Protein AF-A0A1S3UI38-F1 (afdb_monomer_lite)

Organism: Vigna radiata var. radiata (NCBI:txid3916)

Secondary structure (DSSP, 8-state):
----------------------------------------------------------------------------------PPPP-HHHHHHHHHHHHHHHHHHHHT-GGGGGGHHHHHHHHHHHHHHHHHHT--STT---SHHHHHHHHHHHHTT-TTHHHHHHHHHHHHHHHHHHHHHHHHHHTT-

Sequence (189 aa):
MSSSASLLPFTVSSSSSSSSSSIASLLPSSTPLCFSQPRLISTSATFKQHRFSFPSVKGRRKFPTLPFSSTKRFLVRAAEYKFPDPIPEFADAETEKFKSHLLQKLTKKDIYGESVEEIVGICTEIFSTFLHSEYGGPGTLLVLPFVDMADTLNEQGFPGGPIAARAAITWAQNNVDKDWREWNKVDKK

Foldseek 3Di:
DDDDDDDDDDDDDDDDDDDDDDDDDDDDDDDDDDDDDPDDPPDPDPDPDPPPDDPPDPDPDDDPPDPPPPPPPPPPDDDPDDQPQQDLVLLVVVLVVLLVQLLVVVVVPCQQPPCSNVLSVLLSVLSSVCSRGFDRAAPRDDLVSLVVQLVVCVVVPTTPSNVSSVSSVVVCVVDVRVVRVVVVVVVVD

InterPro domains:
  IPR039349 Protein PLASTID REDOX INSENSITIVE 2 [PTHR35987] (26-187)

Radius of gyration: 36.06 Å; chains: 1; bounding box: 73×102×100 Å

Structure (mmCIF, N/CA/C/O backbone):
data_AF-A0A1S3UI38-F1
#
_entry.id   AF-A0A1S3UI38-F1
#
loop_
_atom_site.group_PDB
_atom_site.id
_atom_site.type_symbol
_atom_site.label_atom_id
_atom_site.label_alt_id
_atom_site.label_comp_id
_atom_site.label_asym_id
_atom_site.label_entity_id
_atom_site.label_seq_id
_atom_site.pdbx_PDB_ins_code
_atom_site.Cartn_x
_atom_site.Cartn_y
_atom_site.Cartn_z
_atom_site.occupancy
_atom_site.B_iso_or_equiv
_atom_site.auth_seq_id
_atom_site.auth_comp_id
_atom_site.auth_asym_id
_atom_site.auth_atom_id
_atom_site.pdbx_PDB_model_num
ATOM 1 N N . MET A 1 1 ? -34.036 -49.395 57.096 1.00 44.91 1 MET A N 1
ATOM 2 C CA . MET A 1 1 ? -33.123 -48.912 56.040 1.00 44.91 1 MET A CA 1
ATOM 3 C C . MET A 1 1 ? -33.971 -48.329 54.926 1.00 44.91 1 MET A C 1
ATOM 5 O O . MET A 1 1 ? -34.967 -48.941 54.573 1.00 44.91 1 MET A O 1
ATOM 9 N N . SER A 1 2 ? -33.547 -47.165 54.441 1.00 44.78 2 SER A N 1
ATOM 10 C CA . SER A 1 2 ? -34.070 -46.371 53.322 1.00 44.78 2 SER A CA 1
ATOM 11 C C . SER A 1 2 ? -35.373 -45.593 53.511 1.00 44.78 2 SER A C 1
ATOM 13 O O . SER A 1 2 ? -36.478 -46.121 53.591 1.00 44.78 2 SER A O 1
ATOM 15 N N . SER A 1 3 ? -35.122 -44.289 53.568 1.00 45.75 3 SER A N 1
ATOM 16 C CA . SER A 1 3 ? -35.979 -43.132 53.732 1.00 45.75 3 SER A CA 1
ATOM 17 C C . SER A 1 3 ? -36.895 -42.832 52.545 1.00 45.75 3 SER A C 1
ATOM 19 O O . SER A 1 3 ? -36.585 -43.109 51.388 1.00 45.75 3 SER A O 1
ATOM 21 N N . SER A 1 4 ? -37.991 -42.174 52.907 1.00 46.06 4 SER A N 1
ATOM 22 C CA . SER A 1 4 ? -38.954 -41.408 52.119 1.00 46.06 4 SER A CA 1
ATOM 23 C C . SER A 1 4 ? -38.337 -40.386 51.155 1.00 46.06 4 SER A C 1
ATOM 25 O O . SER A 1 4 ? -37.293 -39.817 51.460 1.00 46.06 4 SER A O 1
ATOM 27 N N . ALA A 1 5 ? -39.061 -40.027 50.089 1.00 46.00 5 ALA A N 1
ATOM 28 C CA . ALA A 1 5 ? -39.762 -38.735 49.979 1.00 46.00 5 ALA A CA 1
ATOM 29 C C . ALA A 1 5 ? -40.345 -38.517 48.569 1.00 46.00 5 ALA A C 1
ATOM 31 O O . ALA A 1 5 ? -39.929 -39.125 47.588 1.00 46.00 5 ALA A O 1
ATOM 32 N N . SER A 1 6 ? -41.366 -37.669 48.537 1.00 46.25 6 SER A N 1
ATOM 33 C CA . SER A 1 6 ? -42.448 -37.590 47.564 1.00 46.25 6 SER A CA 1
ATOM 34 C C . SER A 1 6 ? -42.199 -36.694 46.343 1.00 46.25 6 SER A C 1
ATOM 36 O O . SER A 1 6 ? -41.324 -35.835 46.329 1.00 46.25 6 SER A O 1
ATOM 38 N N . LEU A 1 7 ? -43.083 -36.896 45.360 1.00 44.25 7 LEU A N 1
ATOM 39 C CA . LEU A 1 7 ? -43.470 -36.037 44.230 1.00 44.25 7 LEU A CA 1
ATOM 40 C C . LEU A 1 7 ? -43.588 -34.544 44.584 1.00 44.25 7 LEU A C 1
ATOM 42 O O . LEU A 1 7 ? -44.089 -34.255 45.662 1.00 44.25 7 LEU A O 1
ATOM 46 N N . LEU A 1 8 ? -43.284 -33.646 43.632 1.00 51.38 8 LEU A N 1
ATOM 47 C CA . LEU A 1 8 ? -44.142 -32.530 43.171 1.00 51.38 8 LEU A CA 1
ATOM 48 C C . LEU A 1 8 ? -43.544 -31.854 41.902 1.00 51.38 8 LEU A C 1
ATOM 50 O O . LEU A 1 8 ? -42.321 -31.785 41.778 1.00 51.38 8 LEU A O 1
ATOM 54 N N . PRO A 1 9 ? -44.379 -31.339 40.971 1.00 48.50 9 PRO A N 1
ATOM 55 C CA . PRO A 1 9 ? -43.962 -30.565 39.800 1.00 48.50 9 PRO A CA 1
ATOM 56 C C . PRO A 1 9 ? -43.958 -29.053 40.089 1.00 48.50 9 PRO A C 1
ATOM 58 O O . PRO A 1 9 ? -44.792 -28.561 40.847 1.00 48.50 9 PRO A O 1
ATOM 61 N N . PHE A 1 10 ? -43.070 -28.300 39.434 1.00 41.28 10 PHE A N 1
ATOM 62 C CA . PHE A 1 10 ? -43.075 -26.834 39.468 1.00 41.28 10 PHE A CA 1
ATOM 63 C C . PHE A 1 10 ? -43.468 -26.246 38.109 1.00 41.28 10 PHE A C 1
ATOM 65 O O . PHE A 1 10 ? -42.783 -26.427 37.105 1.00 41.28 10 PHE A O 1
ATOM 72 N N . THR A 1 11 ? -44.577 -25.512 38.116 1.00 45.12 11 THR A N 1
ATOM 73 C CA . THR A 1 11 ? -44.987 -24.510 37.125 1.00 45.12 11 THR A CA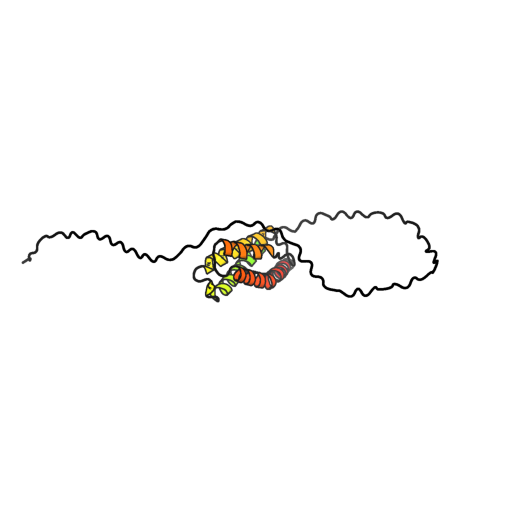 1
ATOM 74 C C . THR A 1 11 ? -44.553 -23.118 37.593 1.00 45.12 11 THR A C 1
ATOM 76 O O . THR A 1 11 ? -44.743 -22.806 38.766 1.00 45.12 11 THR A O 1
ATOM 79 N N . VAL A 1 12 ? -44.073 -22.258 36.690 1.00 44.38 12 VAL A N 1
ATOM 80 C CA . VAL A 1 12 ? -44.091 -20.779 36.803 1.00 44.38 12 VAL A CA 1
ATOM 81 C C . VAL A 1 12 ? -43.952 -20.245 35.368 1.00 44.38 12 VAL A C 1
ATOM 83 O O . VAL A 1 12 ? -43.044 -20.646 34.650 1.00 44.38 12 VAL A O 1
ATOM 86 N N . SER A 1 13 ? -45.010 -19.681 34.786 1.00 41.22 13 SER A N 1
ATOM 87 C CA . SER A 1 13 ? -45.503 -18.293 34.881 1.00 41.22 13 SER A CA 1
ATOM 88 C C . SER A 1 13 ? -44.779 -17.324 33.945 1.00 41.22 13 SER A C 1
ATOM 90 O O . SER A 1 13 ? -43.606 -17.007 34.108 1.00 41.22 13 SER A O 1
ATOM 92 N N . SER A 1 14 ? -45.555 -16.844 32.975 1.00 43.50 14 SER A N 1
ATOM 93 C CA . SER A 1 14 ? -45.316 -15.678 32.131 1.00 43.50 14 SER A CA 1
ATOM 94 C C . SER A 1 14 ? -45.303 -14.389 32.956 1.00 43.50 14 SER A C 1
ATOM 96 O O . SER A 1 14 ? -46.138 -14.237 33.845 1.00 43.50 14 SER A O 1
ATOM 98 N N . SER A 1 15 ? -44.458 -13.429 32.574 1.00 43.47 15 SER A N 1
ATOM 99 C CA . SER A 1 15 ? -44.595 -12.024 32.977 1.00 43.47 15 SER A CA 1
ATOM 100 C C . SER A 1 15 ? -44.215 -11.115 31.812 1.00 43.47 15 SER A C 1
ATOM 102 O O . SER A 1 15 ? -43.050 -11.007 31.436 1.00 43.47 15 SER A O 1
ATOM 104 N N . SER A 1 16 ? -45.227 -10.470 31.241 1.00 45.22 16 SER A N 1
ATOM 105 C CA . SER A 1 16 ? -45.100 -9.266 30.425 1.00 45.22 16 SER A CA 1
ATOM 106 C C . SER A 1 16 ? -44.897 -8.063 31.343 1.00 45.22 16 SER A C 1
ATOM 108 O O . SER A 1 16 ? -45.631 -7.936 32.318 1.00 45.22 16 SER A O 1
ATOM 110 N N . SER A 1 17 ? -43.996 -7.149 30.983 1.00 41.91 17 SER A N 1
ATOM 111 C CA . SER A 1 17 ? -44.009 -5.781 31.509 1.00 41.91 17 SER A CA 1
ATOM 112 C C . SER A 1 17 ? -43.611 -4.803 30.413 1.00 41.91 17 SER A C 1
ATOM 114 O O . SER A 1 17 ? -42.446 -4.676 30.045 1.00 41.91 17 SER A O 1
ATOM 116 N N . SER A 1 18 ? -44.627 -4.127 29.888 1.00 38.41 18 SER A N 1
ATOM 117 C CA . SER A 1 18 ? -44.525 -2.866 29.171 1.00 38.41 18 SER A CA 1
ATOM 118 C C . SER A 1 18 ? -44.160 -1.755 30.154 1.00 38.41 18 SER A C 1
ATOM 120 O O . SER A 1 18 ? -44.770 -1.673 31.216 1.00 38.41 18 SER A O 1
ATOM 122 N N . SER A 1 19 ? -43.257 -0.857 29.765 1.00 39.69 19 SER A N 1
ATOM 123 C CA . SER A 1 19 ? -43.163 0.472 30.371 1.00 39.69 19 SER A CA 1
ATOM 124 C C . SER A 1 19 ? -42.926 1.503 29.283 1.00 39.69 19 SER A C 1
ATOM 126 O O . SER A 1 19 ? -41.841 1.627 28.722 1.00 39.69 19 SER A O 1
ATOM 128 N N . SER A 1 20 ? -44.008 2.213 28.995 1.00 39.53 20 SER A N 1
ATOM 129 C CA . SER A 1 20 ? -44.073 3.439 28.221 1.00 39.53 20 SER A CA 1
ATOM 130 C C . SER A 1 20 ? -43.465 4.589 29.021 1.00 39.53 20 SER A C 1
ATOM 132 O O . SER A 1 20 ? -43.787 4.764 30.195 1.00 39.53 20 SER A O 1
ATOM 134 N N . SER A 1 21 ? -42.678 5.439 28.374 1.00 39.91 21 SER A N 1
ATOM 135 C CA . SER A 1 21 ? -42.384 6.784 28.865 1.00 39.91 21 SER A CA 1
ATOM 136 C C . SER A 1 21 ? -42.581 7.779 27.727 1.00 39.91 21 SER A C 1
ATOM 138 O O . SER A 1 21 ? -41.763 7.929 26.825 1.00 39.91 21 SER A O 1
ATOM 140 N N . SER A 1 22 ? -43.731 8.448 27.778 1.00 37.06 22 SER A N 1
ATOM 141 C CA . SER A 1 22 ? -44.036 9.629 26.983 1.00 37.06 22 SER A CA 1
ATOM 142 C C . SER A 1 22 ? -43.321 10.836 27.580 1.00 37.06 22 SER A C 1
ATOM 144 O O . SER A 1 22 ? -43.502 11.137 28.758 1.00 37.06 22 SER A O 1
ATOM 146 N N . ILE A 1 23 ? -42.606 11.589 26.752 1.00 50.66 23 ILE A N 1
ATOM 147 C CA . ILE A 1 23 ? -42.389 13.020 26.971 1.00 50.66 23 ILE A CA 1
ATOM 148 C C . ILE A 1 23 ? -42.651 13.735 25.653 1.00 50.66 23 ILE A C 1
ATOM 150 O O . ILE A 1 23 ? -41.953 13.558 24.659 1.00 50.66 23 ILE A O 1
ATOM 154 N N . ALA A 1 24 ? -43.737 14.498 25.660 1.00 38.62 24 ALA A N 1
ATOM 155 C CA . ALA A 1 24 ? -44.130 15.407 24.607 1.00 38.62 24 ALA A CA 1
ATOM 156 C C . ALA A 1 24 ? -43.220 16.636 24.620 1.00 38.62 24 ALA A C 1
ATOM 158 O O . ALA A 1 24 ? -43.049 17.236 25.680 1.00 38.62 24 ALA A O 1
ATOM 159 N N . SER A 1 25 ? -42.735 17.084 23.460 1.00 37.44 25 SER A N 1
ATOM 160 C CA . SER A 1 25 ? -42.612 18.522 23.189 1.00 37.44 25 SER A CA 1
ATOM 161 C C . SER A 1 25 ? -42.499 18.816 21.688 1.00 37.44 25 SER A C 1
ATOM 163 O O . SER A 1 25 ? -41.501 18.508 21.053 1.00 37.44 25 SER A O 1
ATOM 165 N N . LEU A 1 26 ? -43.534 19.497 21.190 1.00 38.94 26 LEU A N 1
ATOM 166 C CA . LEU A 1 26 ? -43.435 20.711 20.374 1.00 38.94 26 LEU A CA 1
ATOM 167 C C . LEU A 1 26 ? -42.860 20.581 18.949 1.00 38.94 26 LEU A C 1
ATOM 169 O O . LEU A 1 26 ? -41.665 20.726 18.707 1.00 38.94 26 LEU A O 1
ATOM 173 N N . LEU A 1 27 ? -43.780 20.472 17.980 1.00 46.84 27 LEU A N 1
ATOM 174 C CA . LEU A 1 27 ? -43.564 21.009 16.633 1.00 46.84 27 LEU A CA 1
ATOM 175 C C . LEU A 1 27 ? -43.263 22.514 16.700 1.00 46.84 27 LEU A C 1
ATOM 177 O O . LEU A 1 27 ? -43.877 23.235 17.494 1.00 46.84 27 LEU A O 1
ATOM 181 N N . PRO A 1 28 ? -42.468 23.010 15.742 1.00 41.41 28 PRO A N 1
ATOM 182 C CA . PRO A 1 28 ? -43.044 24.037 14.887 1.00 41.41 28 PRO A CA 1
ATOM 183 C C . PRO A 1 28 ? -42.765 23.839 13.388 1.00 41.41 28 PRO A C 1
ATOM 185 O O . PRO A 1 28 ? -41.654 23.561 12.957 1.00 41.41 28 PRO A O 1
ATOM 188 N N . SER A 1 29 ? -43.829 24.098 12.627 1.00 37.50 29 SER A N 1
ATOM 189 C CA . SER A 1 29 ? -43.877 24.878 11.385 1.00 37.50 29 SER A CA 1
ATOM 190 C C . SER A 1 29 ? -43.005 24.483 10.184 1.00 37.50 29 SER A C 1
ATOM 192 O O . SER A 1 29 ? -41.827 24.804 10.082 1.00 37.50 29 SER A O 1
ATOM 194 N N . SER A 1 30 ? -43.711 23.950 9.189 1.00 45.38 30 SER A N 1
ATOM 195 C CA . SER A 1 30 ? -43.595 24.164 7.741 1.00 45.38 30 SER A CA 1
ATOM 196 C C . SER A 1 30 ? -42.742 25.356 7.274 1.00 45.38 30 SER A C 1
ATOM 198 O O . SER A 1 30 ? -42.931 26.462 7.785 1.00 45.38 30 SER A O 1
ATOM 200 N N . THR A 1 31 ? -41.916 25.144 6.232 1.00 52.50 31 THR A N 1
ATOM 201 C CA . THR A 1 31 ? -41.635 25.996 5.030 1.00 52.50 31 THR A CA 1
ATOM 202 C C . THR A 1 31 ? -40.348 25.503 4.309 1.00 52.50 31 THR A C 1
ATOM 204 O O . THR A 1 31 ? -39.676 24.628 4.850 1.00 52.50 31 THR A O 1
ATOM 207 N N . PRO A 1 32 ? -40.076 25.844 3.027 1.00 46.59 32 PRO A N 1
ATOM 208 C CA . PRO A 1 32 ? -39.968 24.853 1.956 1.00 46.59 32 PRO A CA 1
ATOM 209 C C . PRO A 1 32 ? -38.528 24.626 1.463 1.00 46.59 32 PRO A C 1
ATOM 211 O O . PRO A 1 32 ? -37.594 25.356 1.788 1.00 46.59 32 PRO A O 1
ATOM 214 N N . LEU A 1 33 ? -38.383 23.632 0.585 1.00 44.38 33 LEU A N 1
ATOM 215 C CA . LEU A 1 33 ? -37.245 23.482 -0.321 1.00 44.38 33 LEU A CA 1
ATOM 216 C C . LEU A 1 33 ? -37.037 24.776 -1.128 1.00 44.38 33 LEU A C 1
ATOM 218 O O . LEU A 1 33 ? -37.779 25.057 -2.067 1.00 44.38 33 LEU A O 1
ATOM 222 N N . CYS A 1 34 ? -36.006 25.544 -0.783 1.00 33.41 34 CYS A N 1
ATOM 223 C CA . CYS A 1 34 ? -35.510 26.647 -1.598 1.00 33.41 34 CYS A CA 1
ATOM 224 C C . CYS A 1 34 ? -34.232 26.205 -2.313 1.00 33.41 34 CYS A C 1
ATOM 226 O O . CYS A 1 34 ? -33.137 26.237 -1.755 1.00 33.41 34 CYS A O 1
ATOM 228 N N . PHE A 1 35 ? -34.379 25.838 -3.584 1.00 46.25 35 PHE A N 1
ATOM 229 C CA . PHE A 1 35 ? -33.292 25.879 -4.557 1.00 46.25 35 PHE A CA 1
ATOM 230 C C . PHE A 1 35 ? -32.810 27.337 -4.644 1.00 46.25 35 PHE A C 1
ATOM 232 O O . PHE A 1 35 ? -33.556 28.210 -5.082 1.00 46.25 35 PHE A O 1
ATOM 239 N N . SER A 1 36 ? -31.589 27.628 -4.198 1.00 36.25 36 SER A N 1
ATOM 240 C CA . SER A 1 36 ? -30.955 28.932 -4.406 1.00 36.25 36 SER A CA 1
ATOM 241 C C . SER A 1 36 ? -29.654 28.739 -5.168 1.00 36.25 36 SER A C 1
ATOM 243 O O . SER A 1 36 ? -28.715 28.112 -4.688 1.00 36.25 36 SER A O 1
ATOM 245 N N . GLN A 1 37 ? -29.647 29.278 -6.387 1.00 53.00 37 GLN A N 1
ATOM 246 C CA . GLN A 1 37 ? -28.488 29.442 -7.259 1.00 53.00 37 GLN A CA 1
ATOM 247 C C . GLN A 1 37 ? -27.277 30.022 -6.506 1.00 53.00 37 GLN A C 1
ATOM 249 O O . GLN A 1 37 ? -27.459 30.876 -5.632 1.00 53.00 37 GLN A O 1
ATOM 254 N N . PRO A 1 38 ? -26.036 29.696 -6.912 1.00 43.25 38 PRO A N 1
ATOM 255 C CA . PRO A 1 38 ? -24.880 30.469 -6.491 1.00 43.25 38 PRO A CA 1
ATOM 256 C C . PRO A 1 38 ? -24.971 31.872 -7.104 1.00 43.25 38 PRO A C 1
ATOM 258 O O . PRO A 1 38 ? -24.755 32.082 -8.299 1.00 43.25 38 PRO A O 1
ATOM 261 N N . ARG A 1 39 ? -25.325 32.852 -6.270 1.00 40.81 39 ARG A N 1
ATOM 262 C CA . ARG A 1 39 ? -25.224 34.271 -6.600 1.00 40.81 39 ARG A CA 1
ATOM 263 C C . ARG A 1 39 ? -23.754 34.666 -6.455 1.00 40.81 39 ARG A C 1
ATOM 265 O O . ARG A 1 39 ? -23.185 34.571 -5.371 1.00 40.81 39 ARG A O 1
ATOM 272 N N . LEU A 1 40 ? -23.153 35.074 -7.569 1.00 45.22 40 LEU A N 1
ATOM 273 C CA . LEU A 1 40 ? -21.811 35.644 -7.654 1.00 45.22 40 LEU A CA 1
ATOM 274 C C . LEU A 1 40 ? -21.680 36.804 -6.658 1.00 45.22 40 LEU A C 1
ATOM 276 O O . LEU A 1 40 ? -22.297 37.856 -6.837 1.00 45.22 40 LEU A O 1
ATOM 280 N N . ILE A 1 41 ? -20.878 36.622 -5.609 1.00 41.56 41 ILE A N 1
ATOM 281 C CA . ILE A 1 41 ? -20.489 37.724 -4.733 1.00 41.56 41 ILE A CA 1
ATOM 282 C C . ILE A 1 41 ? -19.401 38.502 -5.468 1.00 41.56 41 ILE A C 1
ATOM 284 O O . ILE A 1 41 ? -18.232 38.128 -5.501 1.00 41.56 41 ILE A O 1
ATOM 288 N N . SER A 1 42 ? -19.836 39.596 -6.087 1.00 46.00 42 SER A N 1
ATOM 289 C CA . SER A 1 42 ? -18.996 40.698 -6.534 1.00 46.00 42 SER A CA 1
ATOM 290 C C . SER A 1 42 ? -18.365 41.367 -5.311 1.00 46.00 42 SER A C 1
ATOM 292 O O . SER A 1 42 ? -18.918 42.313 -4.754 1.00 46.00 42 SER A O 1
ATOM 294 N N . THR A 1 43 ? -17.198 40.891 -4.886 1.00 44.00 43 THR A N 1
ATOM 295 C CA . THR A 1 43 ? -16.319 41.666 -4.009 1.00 44.00 43 THR A CA 1
ATOM 296 C C . THR A 1 43 ? -15.585 42.698 -4.854 1.00 44.00 43 THR A C 1
ATOM 298 O O . THR A 1 43 ? -14.641 42.380 -5.579 1.00 44.00 43 THR A O 1
ATOM 301 N N . SER A 1 44 ? -16.013 43.953 -4.757 1.00 50.97 44 SER A N 1
ATOM 302 C CA . SER A 1 44 ? -15.255 45.112 -5.217 1.00 50.97 44 SER A CA 1
ATOM 303 C C . SER A 1 44 ? -14.020 45.296 -4.331 1.00 50.97 44 SER A C 1
ATOM 305 O O . SER A 1 44 ? -14.035 46.064 -3.372 1.00 50.97 44 SER A O 1
ATOM 307 N N . ALA A 1 45 ? -12.948 44.573 -4.647 1.00 42.47 45 ALA A N 1
ATOM 308 C CA . ALA A 1 45 ? -11.607 44.893 -4.184 1.00 42.47 45 ALA A CA 1
ATOM 309 C C . ALA A 1 45 ? -10.968 45.833 -5.213 1.00 42.47 45 ALA A C 1
ATOM 311 O O . ALA A 1 45 ? -10.692 45.447 -6.350 1.00 42.47 45 ALA A O 1
ATOM 312 N N . THR A 1 46 ? -10.753 47.087 -4.827 1.00 52.75 46 THR A N 1
ATOM 313 C CA . THR A 1 46 ? -9.996 48.078 -5.595 1.00 52.75 46 THR A CA 1
ATOM 314 C C . THR A 1 46 ? -8.514 47.703 -5.603 1.00 52.75 46 THR A C 1
ATOM 316 O O . THR A 1 46 ? -7.690 48.264 -4.886 1.00 52.75 46 THR A O 1
ATOM 319 N N . PHE A 1 47 ? -8.150 46.743 -6.451 1.00 43.09 47 PHE A N 1
ATOM 320 C CA . PHE A 1 47 ? -6.758 46.519 -6.815 1.00 43.09 47 PHE A CA 1
ATOM 321 C C . PHE A 1 47 ? -6.286 47.698 -7.666 1.00 43.09 47 PHE A C 1
ATOM 323 O O . PHE A 1 47 ? -6.704 47.875 -8.812 1.00 43.09 47 PHE A O 1
ATOM 330 N N . LYS A 1 48 ? -5.410 48.527 -7.091 1.00 46.69 48 LYS A N 1
ATOM 331 C CA . LYS A 1 48 ? -4.652 49.537 -7.830 1.00 46.69 48 LYS A CA 1
ATOM 332 C C . LYS A 1 48 ? -3.863 48.827 -8.927 1.00 46.69 48 LYS A C 1
ATOM 334 O O . LYS A 1 48 ? -2.845 48.192 -8.663 1.00 46.69 48 LYS A O 1
ATOM 339 N N . GLN A 1 49 ? -4.344 48.929 -10.160 1.00 48.16 49 GLN A N 1
ATOM 340 C CA . GLN A 1 49 ? -3.593 48.498 -11.325 1.00 48.16 49 GLN A CA 1
ATOM 341 C C . GLN A 1 49 ? -2.394 49.426 -11.495 1.00 48.16 49 GLN A C 1
ATOM 343 O O . GLN A 1 49 ? -2.513 50.534 -12.021 1.00 48.16 49 GLN A O 1
ATOM 348 N N . HIS A 1 50 ? -1.221 48.972 -11.064 1.00 44.38 50 HIS A N 1
ATOM 349 C CA . HIS A 1 50 ? 0.019 49.509 -11.594 1.00 44.38 50 HIS A CA 1
ATOM 350 C C . HIS A 1 50 ? 0.093 49.099 -13.064 1.00 44.38 50 HIS A C 1
ATOM 352 O O . HIS A 1 50 ? 0.460 47.977 -13.408 1.00 44.38 50 HIS A O 1
ATOM 358 N N . ARG A 1 51 ? -0.318 50.020 -13.942 1.00 47.44 51 ARG A N 1
ATOM 359 C CA . ARG A 1 51 ? -0.027 49.940 -15.369 1.00 47.44 51 ARG A CA 1
ATOM 360 C C . ARG A 1 51 ? 1.487 49.917 -15.527 1.00 47.44 51 ARG A C 1
ATOM 362 O O . ARG A 1 51 ? 2.146 50.939 -15.352 1.00 47.44 51 ARG A O 1
ATOM 369 N N . PHE A 1 52 ? 2.034 48.758 -15.866 1.00 51.25 52 PHE A N 1
ATOM 370 C CA . PHE A 1 52 ? 3.375 48.688 -16.420 1.00 51.25 52 PHE A CA 1
ATOM 371 C C . PHE A 1 52 ? 3.330 49.309 -17.818 1.00 51.25 52 PHE A C 1
ATOM 373 O O . PHE A 1 52 ? 2.915 48.685 -18.792 1.00 51.25 52 PHE A O 1
ATOM 380 N N . SER A 1 53 ? 3.706 50.583 -17.897 1.00 47.19 53 SER A N 1
ATOM 381 C CA . SER A 1 53 ? 3.976 51.257 -19.161 1.00 47.19 53 SER A CA 1
ATOM 382 C C . SER A 1 53 ? 5.294 50.720 -19.709 1.00 47.19 53 SER A C 1
ATOM 384 O O . SER A 1 53 ? 6.367 51.097 -19.241 1.00 47.19 53 SER A O 1
ATOM 386 N N . PHE A 1 54 ? 5.225 49.826 -20.694 1.00 56.84 54 PHE A N 1
ATOM 387 C CA . PHE A 1 54 ? 6.400 49.460 -21.477 1.00 56.84 54 PHE A CA 1
ATOM 388 C C . PHE A 1 54 ? 6.872 50.687 -22.275 1.00 56.84 54 PHE A C 1
ATOM 390 O O . PHE A 1 54 ? 6.050 51.331 -22.936 1.00 56.84 54 PHE A O 1
ATOM 397 N N . PRO A 1 55 ? 8.170 51.037 -22.253 1.00 48.25 55 PRO A N 1
ATOM 398 C CA . PRO A 1 55 ? 8.680 52.107 -23.093 1.00 48.25 55 PRO A CA 1
ATOM 399 C C . PRO A 1 55 ? 8.550 51.701 -24.565 1.00 48.25 55 PRO A C 1
ATOM 401 O O . PRO A 1 55 ? 9.133 50.718 -25.022 1.00 48.25 55 PRO A O 1
ATOM 404 N N . SER A 1 56 ? 7.760 52.475 -25.310 1.00 56.62 56 SER A N 1
ATOM 405 C CA . SER A 1 56 ? 7.622 52.355 -26.760 1.00 56.62 56 SER A CA 1
ATOM 406 C C . SER A 1 56 ? 8.928 52.790 -27.427 1.00 56.62 56 SER A C 1
ATOM 408 O O . SER A 1 56 ? 9.166 53.971 -27.681 1.00 56.62 56 SER A O 1
ATOM 410 N N . VAL A 1 57 ? 9.812 51.826 -27.682 1.00 54.25 57 VAL A N 1
ATOM 411 C CA . VAL A 1 57 ? 11.027 52.042 -28.469 1.00 54.25 57 VAL A CA 1
ATOM 412 C C . VAL A 1 57 ? 10.636 52.075 -29.945 1.00 54.25 57 VAL A C 1
ATOM 414 O O . VAL A 1 57 ? 10.459 51.044 -30.594 1.00 54.25 57 VAL A O 1
ATOM 417 N N . LYS A 1 58 ? 10.527 53.285 -30.504 1.00 56.47 58 LYS A N 1
ATOM 418 C CA . LYS A 1 58 ? 10.552 53.503 -31.956 1.00 56.47 58 LYS A CA 1
ATOM 419 C C . LYS A 1 58 ? 11.955 53.179 -32.472 1.00 56.47 58 LYS A C 1
ATOM 421 O O . LYS A 1 58 ? 12.819 54.044 -32.536 1.00 56.47 58 LYS A O 1
ATOM 426 N N . GLY A 1 59 ? 12.176 51.927 -32.852 1.00 51.41 59 GLY A N 1
ATOM 427 C CA . GLY A 1 59 ? 13.390 51.492 -33.533 1.00 51.41 59 GLY A CA 1
ATOM 428 C C . GLY A 1 59 ? 13.044 50.505 -34.634 1.00 51.41 59 GLY A C 1
ATOM 429 O O . GLY A 1 59 ? 12.786 49.338 -34.353 1.00 51.41 59 GLY A O 1
ATOM 430 N N . ARG A 1 60 ? 13.057 50.952 -35.899 1.00 56.66 60 ARG A N 1
ATOM 431 C CA . ARG A 1 60 ? 13.076 50.035 -37.048 1.00 56.66 60 ARG A CA 1
ATOM 432 C C . ARG A 1 60 ? 14.384 49.250 -36.998 1.00 56.66 60 ARG A C 1
ATOM 434 O O . ARG A 1 60 ? 15.401 49.717 -37.501 1.00 56.66 60 ARG A O 1
ATOM 441 N N . ARG A 1 61 ? 14.360 48.051 -36.428 1.00 59.22 61 ARG A N 1
ATOM 442 C CA . ARG A 1 61 ? 15.393 47.046 -36.673 1.00 59.22 61 ARG A CA 1
ATOM 443 C C . ARG A 1 61 ? 14.819 46.015 -37.632 1.00 59.22 61 ARG A C 1
ATOM 445 O O . ARG A 1 61 ? 13.856 45.327 -37.314 1.00 59.22 61 ARG A O 1
ATOM 452 N N . LYS A 1 62 ? 15.378 45.978 -38.845 1.00 56.44 62 LYS A N 1
ATOM 453 C CA . LYS A 1 62 ? 15.139 44.901 -39.807 1.00 56.44 62 LYS A CA 1
ATOM 454 C C . LYS A 1 62 ? 15.768 43.646 -39.205 1.00 56.44 62 LYS A C 1
ATOM 456 O O . LYS A 1 62 ? 16.990 43.550 -39.145 1.00 56.44 62 LYS A O 1
ATOM 461 N N . PHE A 1 63 ? 14.945 42.740 -38.692 1.00 56.00 63 PHE A N 1
ATOM 462 C CA . PHE A 1 63 ? 15.413 41.417 -38.299 1.00 56.00 63 PHE A CA 1
ATOM 463 C C . PHE A 1 63 ? 15.807 40.660 -39.575 1.00 56.00 63 PHE A C 1
ATOM 465 O O . PHE A 1 63 ? 15.011 40.650 -40.518 1.00 56.00 63 PHE A O 1
ATOM 472 N N . PRO A 1 64 ? 17.006 40.059 -39.660 1.00 53.62 64 PRO A N 1
ATOM 473 C CA . PRO A 1 64 ? 17.311 39.156 -40.756 1.00 53.62 64 PRO A CA 1
ATOM 474 C C . PRO A 1 64 ? 16.386 37.943 -40.628 1.00 53.62 64 PRO A C 1
ATOM 476 O O . PRO A 1 64 ? 16.443 37.203 -39.647 1.00 53.62 64 PRO A O 1
ATOM 479 N N . THR A 1 65 ? 15.493 37.768 -41.600 1.00 59.97 65 THR A N 1
ATOM 480 C CA . THR A 1 65 ? 14.723 36.537 -41.785 1.00 59.97 65 THR A CA 1
ATOM 481 C C . THR A 1 65 ? 15.709 35.396 -41.989 1.00 59.97 65 THR A C 1
ATOM 483 O O . THR A 1 65 ? 16.333 35.291 -43.044 1.00 59.97 65 THR A O 1
ATOM 486 N N . LEU A 1 66 ? 15.880 34.568 -40.959 1.00 62.25 66 LEU A N 1
ATOM 487 C CA . LEU A 1 66 ? 16.581 33.298 -41.086 1.00 62.25 66 LEU A CA 1
ATOM 488 C C . LEU A 1 66 ? 15.822 32.437 -42.106 1.00 62.25 66 LEU A C 1
ATOM 490 O O . LEU A 1 66 ? 14.585 32.430 -42.080 1.00 62.25 66 LEU A O 1
ATOM 494 N N . PRO A 1 67 ? 16.519 31.728 -43.010 1.00 50.84 67 PRO A N 1
ATOM 495 C CA . PRO A 1 67 ? 15.854 30.825 -43.931 1.00 50.84 67 PRO A CA 1
ATOM 496 C C . PRO A 1 67 ? 15.092 29.787 -43.110 1.00 50.84 67 PRO A C 1
ATOM 498 O O . PRO A 1 67 ? 15.633 29.209 -42.166 1.00 50.84 67 PRO A O 1
ATOM 501 N N . PHE A 1 68 ? 13.823 29.587 -43.463 1.00 56.47 68 PHE A N 1
ATOM 502 C CA . PHE A 1 68 ? 12.986 28.509 -42.956 1.00 56.47 68 PHE A CA 1
ATOM 503 C C . PHE A 1 68 ? 13.674 27.182 -43.296 1.00 56.47 68 PHE A C 1
ATOM 505 O O . PHE A 1 68 ? 13.506 26.621 -44.377 1.00 56.47 68 PHE A O 1
ATOM 512 N N . SER A 1 69 ? 14.536 26.727 -42.389 1.00 57.66 69 SER A N 1
ATOM 513 C CA . SER A 1 69 ? 15.113 25.396 -42.434 1.00 57.66 69 SER A CA 1
ATOM 514 C C . SER A 1 69 ? 13.956 24.440 -42.218 1.00 57.66 69 SER A C 1
ATOM 516 O O . SER A 1 69 ? 13.300 24.494 -41.180 1.00 57.66 69 SER A O 1
ATOM 518 N N . SER A 1 70 ? 13.667 23.642 -43.245 1.00 59.44 70 SER A N 1
ATOM 519 C CA . SER A 1 70 ? 12.628 22.619 -43.244 1.00 59.44 70 SER A CA 1
ATOM 520 C C . SER A 1 70 ? 12.684 21.836 -41.936 1.00 59.44 70 SER A C 1
ATOM 522 O O . SER A 1 70 ? 13.592 21.029 -41.714 1.00 59.44 70 SER A O 1
ATOM 524 N N . THR A 1 71 ? 11.732 22.114 -41.044 1.00 60.94 71 THR A N 1
ATOM 525 C CA . THR A 1 71 ? 11.589 21.423 -39.769 1.00 60.94 71 THR A CA 1
ATOM 526 C C . THR A 1 71 ? 11.191 19.989 -40.086 1.00 60.94 71 THR A C 1
ATOM 528 O O . THR A 1 71 ? 10.008 19.656 -40.175 1.00 60.94 71 THR A O 1
ATOM 531 N N . LYS A 1 72 ? 12.182 19.116 -40.298 1.00 63.69 72 LYS A N 1
ATOM 532 C CA . LYS A 1 72 ? 11.977 17.671 -40.254 1.00 63.69 72 LYS A CA 1
ATOM 533 C C . LYS A 1 72 ? 11.434 17.373 -38.863 1.00 63.69 72 LYS A C 1
ATOM 535 O O . LYS A 1 72 ? 12.178 17.354 -37.888 1.00 63.69 72 LYS A O 1
ATOM 540 N N . ARG A 1 73 ? 10.112 17.215 -38.773 1.00 62.97 73 ARG A N 1
ATOM 541 C CA . ARG A 1 73 ? 9.426 16.711 -37.586 1.00 62.97 73 ARG A CA 1
ATOM 542 C C . ARG A 1 73 ? 9.994 15.320 -37.324 1.00 62.97 73 ARG A C 1
ATOM 544 O O . ARG A 1 73 ? 9.576 14.361 -37.966 1.00 62.97 73 ARG A O 1
ATOM 551 N N . PHE A 1 74 ? 10.980 15.221 -36.436 1.00 61.72 74 PHE A N 1
ATOM 552 C CA . PHE A 1 74 ? 11.381 13.945 -35.864 1.00 61.72 74 PHE A CA 1
ATOM 553 C C . PHE A 1 74 ? 10.200 13.459 -35.026 1.00 61.72 74 PHE A C 1
ATOM 555 O O . PHE A 1 74 ? 10.048 13.815 -33.862 1.00 61.72 74 PHE A O 1
ATOM 562 N N . LEU A 1 75 ? 9.310 12.696 -35.659 1.00 60.09 75 LEU A N 1
ATOM 563 C CA . LEU A 1 75 ? 8.313 11.898 -34.966 1.00 60.09 75 LEU A CA 1
ATOM 564 C C . LEU A 1 75 ? 9.065 10.736 -34.318 1.00 60.09 75 LEU A C 1
ATOM 566 O O . LEU A 1 75 ? 9.166 9.652 -34.887 1.00 60.09 75 LEU A O 1
ATOM 570 N N . VAL A 1 76 ? 9.649 10.985 -33.147 1.00 63.41 76 VAL A N 1
ATOM 571 C CA . VAL A 1 76 ? 10.103 9.907 -32.274 1.00 63.41 76 VAL A CA 1
ATOM 572 C C . VAL A 1 76 ? 8.834 9.203 -31.811 1.00 63.41 76 VAL A C 1
ATOM 574 O O . VAL A 1 76 ? 8.109 9.717 -30.961 1.00 63.41 76 VAL A O 1
ATOM 577 N N . ARG A 1 77 ? 8.507 8.057 -32.418 1.00 62.44 77 ARG A N 1
ATOM 578 C CA . ARG A 1 77 ? 7.546 7.145 -31.800 1.00 62.44 77 ARG A CA 1
ATOM 579 C C . ARG A 1 77 ? 8.183 6.704 -30.492 1.00 62.44 77 ARG A C 1
ATOM 581 O O . ARG A 1 77 ? 9.238 6.075 -30.521 1.00 62.44 77 ARG A O 1
ATOM 588 N N . ALA A 1 78 ? 7.574 7.071 -29.368 1.00 60.66 78 ALA A N 1
ATOM 589 C CA . ALA A 1 78 ? 7.883 6.415 -28.112 1.00 60.66 78 ALA A CA 1
ATOM 590 C C . ALA A 1 78 ? 7.687 4.914 -28.352 1.00 60.66 78 ALA A C 1
ATOM 592 O O . ALA A 1 78 ? 6.611 4.495 -28.783 1.00 60.66 78 ALA A O 1
ATOM 593 N N . ALA A 1 79 ? 8.753 4.131 -28.186 1.00 60.78 79 ALA A N 1
ATOM 594 C CA . ALA A 1 79 ? 8.594 2.693 -28.093 1.00 60.78 79 ALA A CA 1
ATOM 595 C C . ALA A 1 79 ? 7.656 2.438 -26.911 1.00 60.78 79 ALA A C 1
ATOM 597 O O . ALA A 1 79 ? 7.813 3.061 -25.860 1.00 60.78 79 ALA A O 1
ATOM 598 N N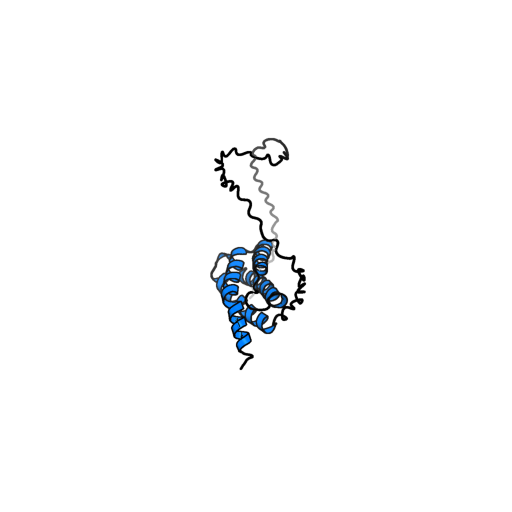 . GLU A 1 80 ? 6.658 1.585 -27.112 1.00 64.19 80 GLU A N 1
ATOM 599 C CA . GLU A 1 80 ? 5.782 1.140 -26.039 1.00 64.19 80 GLU A CA 1
ATOM 600 C C . GLU A 1 80 ? 6.659 0.473 -24.979 1.00 64.19 80 GLU A C 1
ATOM 602 O O . GLU A 1 80 ? 7.239 -0.593 -25.199 1.00 64.19 80 GLU A O 1
ATOM 607 N N . TYR A 1 81 ? 6.868 1.186 -23.875 1.00 53.59 81 TYR A N 1
ATOM 608 C CA . TYR A 1 81 ? 7.688 0.716 -22.778 1.00 53.59 81 TYR A CA 1
ATOM 609 C C . TYR A 1 81 ? 6.920 -0.403 -22.085 1.00 53.59 81 TYR A C 1
ATOM 611 O O . TYR A 1 81 ? 5.910 -0.156 -21.430 1.00 53.59 81 TYR A O 1
ATOM 619 N N . LYS A 1 82 ? 7.382 -1.640 -22.273 1.00 57.19 82 LYS A N 1
ATOM 620 C CA . LYS A 1 82 ? 6.890 -2.783 -21.514 1.00 57.19 82 LYS A CA 1
ATOM 621 C C . LYS A 1 82 ? 7.562 -2.746 -20.157 1.00 57.19 82 LYS A C 1
ATOM 623 O O . LYS A 1 82 ? 8.781 -2.896 -20.064 1.00 57.19 82 LYS A O 1
ATOM 628 N N . PHE A 1 83 ? 6.760 -2.481 -19.140 1.00 55.91 83 PHE A N 1
ATOM 629 C CA . PHE A 1 83 ? 7.189 -2.619 -17.764 1.00 55.91 83 PHE A CA 1
ATOM 630 C C . PHE A 1 83 ? 7.654 -4.066 -17.552 1.00 55.91 83 PHE A C 1
ATOM 632 O O . PHE A 1 83 ? 6.981 -4.971 -18.049 1.00 55.91 83 PHE A O 1
ATOM 639 N N . PRO A 1 84 ? 8.817 -4.300 -16.924 1.00 65.56 84 PRO A N 1
ATOM 640 C CA . PRO A 1 84 ? 9.210 -5.654 -16.563 1.00 65.56 84 PRO A CA 1
ATOM 641 C C . PRO A 1 84 ? 8.112 -6.271 -15.696 1.00 65.56 84 PRO A C 1
ATOM 643 O O . PRO A 1 84 ? 7.550 -5.579 -14.845 1.00 65.56 84 PRO A O 1
ATOM 646 N N . ASP A 1 85 ? 7.799 -7.543 -15.946 1.00 65.06 85 ASP A N 1
ATOM 647 C CA . ASP A 1 85 ? 6.778 -8.239 -15.173 1.00 65.06 85 ASP A CA 1
ATOM 648 C C . ASP A 1 85 ? 7.158 -8.192 -13.677 1.00 65.06 85 ASP A C 1
ATOM 650 O O . ASP A 1 85 ? 8.335 -8.385 -13.338 1.00 65.06 85 ASP A O 1
ATOM 654 N N . PRO A 1 86 ? 6.201 -7.887 -12.785 1.00 65.88 86 PRO A N 1
ATOM 655 C CA . PRO A 1 86 ? 6.436 -7.850 -11.345 1.00 65.88 86 PRO A CA 1
ATOM 656 C C . PRO A 1 86 ? 7.037 -9.178 -10.873 1.00 65.88 86 PRO A C 1
ATOM 658 O O . PRO A 1 86 ? 6.569 -10.248 -11.258 1.00 65.88 86 PRO A O 1
ATOM 661 N N . ILE A 1 87 ? 8.099 -9.109 -10.061 1.00 77.25 87 ILE A N 1
ATOM 662 C CA . ILE A 1 87 ? 8.820 -10.291 -9.565 1.00 77.25 87 ILE A CA 1
ATOM 663 C C . ILE A 1 87 ? 8.006 -10.891 -8.408 1.00 77.25 87 ILE A C 1
ATOM 665 O O . ILE A 1 87 ? 7.995 -10.289 -7.326 1.00 77.25 87 ILE A O 1
ATOM 669 N N . PRO A 1 88 ? 7.356 -12.059 -8.583 1.00 83.06 88 PRO A N 1
ATOM 670 C CA . PRO A 1 88 ? 6.437 -12.593 -7.577 1.00 83.06 88 PRO A CA 1
ATOM 671 C C . PRO A 1 88 ? 7.149 -12.919 -6.260 1.00 83.06 88 PRO A C 1
ATOM 673 O O . PRO A 1 88 ? 6.644 -12.601 -5.189 1.00 83.06 88 PRO A O 1
ATOM 676 N N . GLU A 1 89 ? 8.378 -13.449 -6.316 1.00 88.00 89 GLU A N 1
ATOM 677 C CA . GLU A 1 89 ? 9.108 -13.811 -5.092 1.00 88.00 89 GLU A CA 1
ATOM 678 C C . GLU A 1 89 ? 9.472 -12.589 -4.238 1.00 88.00 89 GLU A C 1
ATOM 680 O O . GLU A 1 89 ? 9.463 -12.660 -3.007 1.00 88.00 89 GLU A O 1
ATOM 685 N N . PHE A 1 90 ? 9.777 -11.455 -4.880 1.00 91.56 90 PHE A N 1
ATOM 686 C CA . PHE A 1 90 ? 10.007 -10.203 -4.165 1.00 91.56 90 PHE A CA 1
ATOM 687 C C . PHE A 1 90 ? 8.713 -9.716 -3.512 1.00 91.56 90 PHE A C 1
ATOM 689 O O . PHE A 1 90 ? 8.727 -9.316 -2.348 1.00 91.56 90 PHE A O 1
ATOM 696 N N . ALA A 1 91 ? 7.603 -9.759 -4.251 1.00 93.31 91 ALA A N 1
ATOM 697 C CA . ALA A 1 91 ? 6.313 -9.301 -3.763 1.00 93.31 91 ALA A CA 1
ATOM 698 C C . ALA A 1 91 ? 5.860 -10.098 -2.529 1.00 93.31 91 ALA A C 1
ATOM 700 O O . ALA A 1 91 ? 5.468 -9.487 -1.533 1.00 93.31 91 ALA A O 1
ATOM 701 N N . ASP A 1 92 ? 6.004 -11.424 -2.534 1.00 94.12 92 ASP A N 1
ATOM 702 C CA . ASP A 1 92 ? 5.704 -12.278 -1.378 1.00 94.12 92 ASP A CA 1
ATOM 703 C C . ASP A 1 92 ? 6.595 -11.951 -0.170 1.00 94.12 92 ASP A C 1
ATOM 705 O O . ASP A 1 92 ? 6.104 -11.723 0.942 1.00 94.12 92 ASP A O 1
ATOM 709 N N . ALA A 1 93 ? 7.913 -11.866 -0.383 1.00 94.38 93 ALA A N 1
ATOM 710 C CA . ALA A 1 93 ? 8.870 -11.578 0.682 1.00 94.38 93 ALA A CA 1
ATOM 711 C C . ALA A 1 93 ? 8.634 -10.199 1.320 1.00 94.38 93 ALA A C 1
ATOM 713 O O . ALA A 1 93 ? 8.744 -10.042 2.539 1.00 94.38 93 ALA A O 1
ATOM 714 N N . GLU A 1 94 ? 8.306 -9.195 0.510 1.00 95.94 94 GLU A N 1
ATOM 715 C CA . GLU A 1 94 ? 8.077 -7.829 0.972 1.00 95.94 94 GLU A CA 1
ATOM 716 C C . GLU A 1 94 ? 6.704 -7.677 1.642 1.00 95.94 94 GLU A C 1
ATOM 718 O O . GLU A 1 94 ? 6.578 -6.972 2.647 1.00 95.94 94 GLU A O 1
ATOM 723 N N . THR A 1 95 ? 5.694 -8.409 1.165 1.00 96.81 95 THR A N 1
ATOM 724 C CA . THR A 1 95 ? 4.357 -8.466 1.775 1.00 96.81 95 THR A CA 1
ATOM 725 C C . THR A 1 95 ? 4.409 -9.032 3.198 1.00 96.81 95 THR A C 1
ATOM 727 O O . THR A 1 95 ? 3.790 -8.475 4.107 1.00 96.81 95 THR A O 1
ATOM 730 N N . GLU A 1 96 ? 5.191 -10.082 3.452 1.00 97.38 96 GLU A N 1
ATOM 731 C CA . GLU A 1 96 ? 5.327 -10.656 4.801 1.00 97.38 96 GLU A CA 1
ATOM 732 C C . GLU A 1 96 ? 6.035 -9.701 5.784 1.00 97.38 96 GLU A C 1
ATOM 734 O O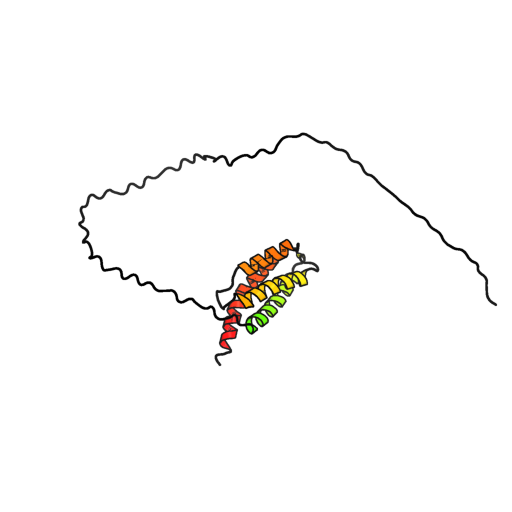 . GLU A 1 96 ? 5.632 -9.550 6.949 1.00 97.38 96 GLU A O 1
ATOM 739 N N . LYS A 1 97 ? 7.053 -8.962 5.321 1.00 97.38 97 LYS A N 1
ATOM 740 C CA . LYS A 1 97 ? 7.684 -7.903 6.131 1.00 97.38 97 LYS A CA 1
ATOM 741 C C . LYS A 1 97 ? 6.716 -6.756 6.414 1.00 97.38 97 LYS A C 1
ATOM 743 O O . LYS A 1 97 ? 6.677 -6.246 7.536 1.00 97.38 97 LYS A O 1
ATOM 748 N N . PHE A 1 98 ? 5.926 -6.364 5.420 1.00 98.00 98 PHE A N 1
ATOM 749 C CA . PHE A 1 98 ? 4.906 -5.336 5.570 1.00 98.00 98 PHE A CA 1
ATOM 750 C C . PHE A 1 98 ? 3.875 -5.732 6.630 1.00 98.00 98 PHE A C 1
ATOM 752 O O . PHE A 1 98 ? 3.639 -4.975 7.574 1.00 98.00 98 PHE A O 1
ATOM 759 N N . LYS A 1 99 ? 3.324 -6.944 6.518 1.00 98.06 99 LYS A N 1
ATOM 760 C CA . LYS A 1 99 ? 2.331 -7.508 7.436 1.00 98.06 99 LYS A CA 1
ATOM 761 C C . LYS A 1 99 ? 2.827 -7.505 8.879 1.00 98.06 99 LYS A C 1
ATOM 763 O O . LYS A 1 99 ? 2.153 -6.987 9.769 1.00 98.06 99 LYS A O 1
ATOM 768 N N . SER A 1 100 ? 4.031 -8.030 9.112 1.00 97.62 100 SER A N 1
ATOM 769 C CA . SER A 1 100 ? 4.630 -8.084 10.452 1.00 97.62 100 SER A CA 1
ATOM 770 C C . SER A 1 100 ? 4.890 -6.691 11.037 1.00 97.62 100 SER A C 1
ATOM 772 O O . SER A 1 100 ? 4.585 -6.440 12.208 1.00 97.62 100 SER A O 1
ATOM 774 N N . HIS A 1 101 ? 5.391 -5.752 10.229 1.00 96.56 101 HIS A N 1
ATOM 775 C CA . HIS A 1 101 ? 5.594 -4.375 10.666 1.00 96.56 101 HIS A CA 1
ATOM 776 C C . HIS A 1 101 ? 4.270 -3.675 10.988 1.00 96.56 101 HIS A C 1
ATOM 778 O O . HIS A 1 101 ? 4.168 -2.983 12.005 1.00 96.56 101 HIS A O 1
ATOM 784 N N . LEU A 1 102 ? 3.259 -3.835 10.135 1.00 96.75 102 LEU A N 1
ATOM 785 C CA . LEU A 1 102 ? 1.966 -3.200 10.327 1.00 96.75 102 LEU A CA 1
ATOM 786 C C . LEU A 1 102 ? 1.294 -3.732 11.593 1.00 96.75 102 LEU A C 1
ATOM 788 O O . LEU A 1 102 ? 0.909 -2.924 12.434 1.00 96.75 102 LEU A O 1
ATOM 792 N N . LEU A 1 103 ? 1.283 -5.051 11.797 1.00 96.50 103 LEU A N 1
ATOM 793 C CA . LEU A 1 103 ? 0.805 -5.679 13.029 1.00 96.50 103 LEU A CA 1
ATOM 794 C C . LEU A 1 103 ? 1.478 -5.051 14.257 1.00 96.50 103 LEU A C 1
ATOM 796 O O . LEU A 1 103 ? 0.809 -4.487 15.120 1.00 96.50 103 LEU A O 1
ATOM 800 N N . GLN A 1 104 ? 2.813 -4.995 14.273 1.00 95.44 104 GLN A N 1
ATOM 801 C CA . GLN A 1 104 ? 3.567 -4.389 15.373 1.00 95.44 104 GLN A CA 1
ATOM 802 C C . GLN A 1 104 ? 3.232 -2.900 15.598 1.00 95.44 104 GLN A C 1
ATOM 804 O O . GLN A 1 104 ? 3.307 -2.399 16.726 1.00 95.44 104 GLN A O 1
ATOM 809 N N . LYS A 1 105 ? 2.922 -2.145 14.538 1.00 94.88 105 LYS A N 1
ATOM 810 C CA . LYS A 1 105 ? 2.573 -0.719 14.629 1.00 94.88 105 LYS A CA 1
ATOM 811 C C . LYS A 1 105 ? 1.145 -0.488 15.101 1.00 94.88 105 LYS A C 1
ATOM 813 O O . LYS A 1 105 ? 0.920 0.514 15.783 1.00 94.88 105 LYS A O 1
ATOM 818 N N . LEU A 1 106 ? 0.212 -1.358 14.732 1.00 93.25 106 LEU A N 1
ATOM 819 C CA . LEU A 1 106 ? -1.194 -1.232 15.094 1.00 93.25 106 LEU A CA 1
ATOM 820 C C . LEU A 1 106 ? -1.454 -1.763 16.507 1.00 93.25 106 LEU A C 1
ATOM 822 O O . LEU A 1 106 ? -2.127 -1.069 17.256 1.00 93.25 106 LEU A O 1
ATOM 826 N N . THR A 1 107 ? -0.799 -2.841 16.955 1.00 93.56 107 THR A N 1
ATOM 827 C CA . THR A 1 107 ? -0.903 -3.327 18.351 1.00 93.56 107 THR A CA 1
ATOM 828 C C . THR A 1 107 ? -0.475 -2.279 19.387 1.00 93.56 107 THR A C 1
ATOM 830 O O . THR A 1 107 ? -0.948 -2.274 20.516 1.00 93.56 107 THR A O 1
ATOM 833 N N . LYS A 1 108 ? 0.415 -1.345 19.022 1.00 92.12 108 LYS A N 1
ATOM 834 C CA . LYS A 1 108 ? 0.839 -0.243 19.909 1.00 92.12 108 LYS A CA 1
ATOM 835 C C . LYS A 1 108 ? -0.221 0.847 20.086 1.00 92.12 108 LYS A C 1
ATOM 837 O O . LYS A 1 108 ? -0.035 1.734 20.916 1.00 92.12 108 LYS A O 1
ATOM 842 N N . LYS A 1 109 ? -1.268 0.850 19.265 1.00 89.31 109 LYS A N 1
ATOM 843 C CA . LYS A 1 109 ? -2.322 1.862 19.260 1.00 89.31 109 LYS A CA 1
ATOM 844 C C . LYS A 1 109 ? -3.622 1.205 19.709 1.00 89.31 109 LYS A C 1
ATOM 846 O O . LYS A 1 109 ? -4.148 0.343 19.022 1.00 89.31 109 LYS A O 1
ATOM 851 N N . ASP A 1 110 ? -4.167 1.692 20.814 1.00 86.94 110 ASP A N 1
ATOM 852 C CA . ASP A 1 110 ? -5.378 1.139 21.435 1.00 86.94 110 ASP A CA 1
ATOM 853 C C . ASP A 1 110 ? -6.658 1.330 20.591 1.00 86.94 110 ASP A C 1
ATOM 855 O O . ASP A 1 110 ? -7.666 0.668 20.794 1.00 86.94 110 ASP A O 1
ATOM 859 N N . ILE A 1 111 ? -6.615 2.205 19.580 1.00 90.38 111 ILE A N 1
ATOM 860 C CA . ILE A 1 111 ? -7.783 2.553 18.754 1.00 90.38 111 ILE A CA 1
ATOM 861 C C . ILE A 1 111 ? -8.353 1.390 17.933 1.00 90.38 111 ILE A C 1
ATOM 863 O O . ILE A 1 111 ? -9.477 1.501 17.461 1.00 90.38 111 ILE A O 1
ATOM 867 N N . TYR A 1 112 ? -7.587 0.318 17.725 1.00 88.69 112 TYR A N 1
ATOM 868 C CA . TYR A 1 112 ? -7.964 -0.793 16.848 1.00 88.69 112 TYR A CA 1
ATOM 869 C C . TYR A 1 112 ? -8.573 -1.987 17.599 1.00 88.69 112 TYR A C 1
ATOM 871 O O . TYR A 1 112 ? -9.186 -2.845 16.966 1.00 88.69 112 TYR A O 1
ATOM 879 N N . GLY A 1 113 ? -8.448 -2.039 18.932 1.00 87.81 113 GLY A N 1
ATOM 880 C CA . GLY A 1 113 ? -9.024 -3.103 19.761 1.00 87.81 113 GLY A CA 1
ATOM 881 C C . GLY A 1 113 ? -8.703 -4.514 19.252 1.00 87.81 113 GLY A C 1
ATOM 882 O O . GLY A 1 113 ? -7.547 -4.839 18.998 1.00 87.81 113 GLY A O 1
ATOM 883 N N . GLU A 1 114 ? -9.744 -5.329 19.075 1.00 89.31 114 GLU A N 1
ATOM 884 C CA . GLU A 1 114 ? -9.670 -6.713 18.570 1.00 89.31 114 GLU A CA 1
ATOM 885 C C . GLU A 1 114 ? -9.694 -6.811 17.032 1.00 89.31 114 GLU A C 1
ATOM 887 O O . GLU A 1 114 ? -9.591 -7.898 16.478 1.00 89.31 114 GLU A O 1
ATOM 892 N N . SER A 1 115 ? -9.820 -5.684 16.321 1.00 94.00 115 SER A N 1
ATOM 893 C CA . SER A 1 115 ? -9.885 -5.656 14.848 1.00 94.00 115 SER A CA 1
ATOM 894 C C . SER A 1 115 ? -8.516 -5.547 14.167 1.00 94.00 115 SER A C 1
ATOM 896 O O . SER A 1 115 ? -8.427 -5.382 12.952 1.00 94.00 115 SER A O 1
ATOM 898 N N . VAL A 1 116 ? -7.422 -5.618 14.933 1.00 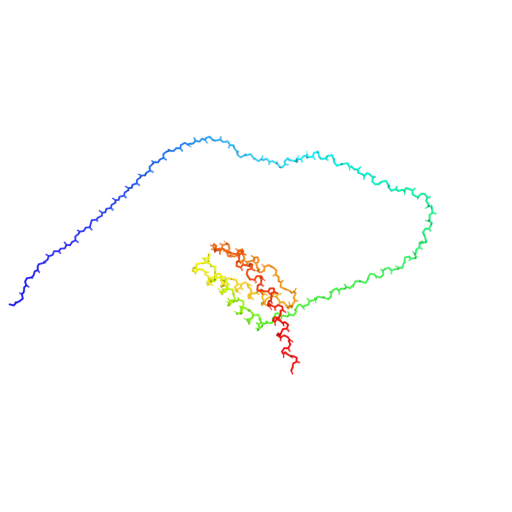95.75 116 VAL A N 1
ATOM 899 C CA . VAL A 1 116 ? -6.060 -5.406 14.420 1.00 95.75 116 VAL A CA 1
ATOM 900 C C . VAL A 1 116 ? -5.719 -6.409 13.319 1.00 95.75 116 VAL A C 1
ATOM 902 O O . VAL A 1 116 ? -5.216 -6.007 12.271 1.00 95.75 116 VAL A O 1
ATOM 905 N N . GLU A 1 117 ? -5.994 -7.693 13.529 1.00 95.69 117 GLU A N 1
ATOM 906 C CA . GLU A 1 117 ? -5.696 -8.756 12.570 1.00 95.69 117 GLU A CA 1
ATOM 907 C C . GLU A 1 117 ? -6.431 -8.552 11.241 1.00 95.69 117 GLU A C 1
ATOM 909 O O . GLU A 1 117 ? -5.843 -8.747 10.178 1.00 95.69 117 GLU A O 1
ATOM 914 N N . GLU A 1 118 ? -7.686 -8.106 11.296 1.00 96.12 118 GLU A N 1
ATOM 915 C CA . GLU A 1 118 ? -8.519 -7.867 10.117 1.00 96.12 118 GLU A CA 1
ATOM 916 C C . GLU A 1 118 ? -8.046 -6.638 9.331 1.00 96.12 118 GLU A C 1
ATOM 918 O O . GLU A 1 118 ? -7.834 -6.715 8.120 1.00 96.12 118 GLU A O 1
ATOM 923 N N . ILE A 1 119 ? -7.740 -5.539 10.030 1.00 96.19 119 ILE A N 1
ATOM 924 C CA . ILE A 1 119 ? -7.165 -4.328 9.428 1.00 96.19 119 ILE A CA 1
ATOM 925 C C . ILE A 1 119 ? -5.828 -4.639 8.746 1.00 96.19 119 ILE A C 1
ATOM 927 O O . ILE A 1 119 ? -5.568 -4.178 7.629 1.00 96.19 119 ILE A O 1
ATOM 931 N N . VAL A 1 120 ? -4.964 -5.417 9.410 1.00 97.38 120 VAL A N 1
ATOM 932 C CA . VAL A 1 120 ? -3.690 -5.862 8.833 1.00 97.38 120 VAL A CA 1
ATOM 933 C C . VAL A 1 120 ? -3.942 -6.741 7.613 1.00 97.38 120 VAL A C 1
ATOM 935 O O . VAL A 1 120 ? -3.244 -6.567 6.617 1.00 97.38 120 VAL A O 1
ATOM 938 N N . GLY A 1 121 ? -4.928 -7.640 7.662 1.00 97.38 121 GLY A N 1
ATOM 939 C CA . GLY A 1 121 ? -5.330 -8.489 6.541 1.00 97.38 121 GLY A CA 1
ATOM 940 C C . GLY A 1 121 ? -5.678 -7.675 5.297 1.00 97.38 121 GLY A C 1
ATOM 941 O O . GLY A 1 121 ? -5.021 -7.836 4.272 1.00 97.38 121 GLY A O 1
ATOM 942 N N . ILE A 1 122 ? -6.609 -6.726 5.429 1.00 97.62 122 ILE A N 1
ATOM 943 C CA . ILE A 1 122 ? -7.056 -5.840 4.340 1.00 97.62 122 ILE A CA 1
ATOM 944 C C . ILE A 1 122 ? -5.884 -5.045 3.759 1.00 97.62 122 ILE A C 1
ATOM 946 O O . ILE A 1 122 ? -5.678 -5.008 2.547 1.00 97.62 122 ILE A O 1
ATOM 950 N N . CYS A 1 123 ? -5.070 -4.425 4.620 1.00 97.62 123 CYS A N 1
ATOM 951 C CA . CYS A 1 123 ? -3.924 -3.653 4.143 1.00 97.62 123 CYS A CA 1
ATOM 952 C C . CYS A 1 123 ? -2.899 -4.541 3.430 1.00 97.62 123 CYS A C 1
ATOM 954 O O . CYS A 1 123 ? -2.296 -4.116 2.448 1.00 97.62 123 CYS A O 1
ATOM 956 N N . THR A 1 124 ? -2.678 -5.760 3.927 1.00 97.94 124 THR A N 1
ATOM 957 C CA . THR A 1 124 ? -1.727 -6.712 3.338 1.00 97.94 124 THR A CA 1
ATOM 958 C C . THR A 1 124 ? -2.214 -7.189 1.976 1.00 97.94 124 THR A C 1
ATOM 960 O O . THR A 1 124 ? -1.415 -7.246 1.050 1.00 97.94 124 THR A O 1
ATOM 963 N N . GLU A 1 125 ? -3.506 -7.473 1.825 1.00 97.88 125 GLU A N 1
ATOM 964 C CA . GLU A 1 125 ? -4.109 -7.894 0.557 1.00 97.88 125 GLU A CA 1
ATOM 965 C C . GLU A 1 125 ? -3.984 -6.814 -0.525 1.00 97.88 125 GLU A C 1
ATOM 967 O O . GLU A 1 125 ? -3.488 -7.087 -1.622 1.00 97.88 125 GLU A O 1
ATOM 972 N N . ILE A 1 126 ? -4.355 -5.570 -0.201 1.00 97.62 126 ILE A N 1
ATOM 973 C CA . ILE A 1 126 ? -4.254 -4.437 -1.133 1.00 97.62 126 ILE A CA 1
ATOM 974 C C . ILE A 1 126 ? -2.791 -4.199 -1.525 1.00 97.62 126 ILE A C 1
ATOM 976 O O . ILE A 1 126 ? -2.470 -4.039 -2.704 1.00 97.62 126 ILE A O 1
ATOM 980 N N . PHE A 1 127 ? -1.883 -4.212 -0.545 1.00 97.38 127 PHE A N 1
ATOM 981 C CA . PHE A 1 127 ? -0.459 -4.008 -0.797 1.00 97.38 127 PHE A CA 1
ATOM 982 C C . PHE A 1 127 ? 0.154 -5.133 -1.638 1.00 97.38 127 PHE A C 1
ATOM 984 O O . PHE A 1 127 ? 0.901 -4.862 -2.576 1.00 97.38 127 PHE A O 1
ATOM 991 N N . SER A 1 128 ? -0.189 -6.385 -1.329 1.00 96.31 128 SER A N 1
ATOM 992 C CA . SER A 1 128 ? 0.270 -7.560 -2.066 1.00 96.31 128 SER A CA 1
ATOM 993 C C . SER A 1 128 ? -0.196 -7.515 -3.514 1.00 96.31 128 SER A C 1
ATOM 995 O O . SER A 1 128 ? 0.614 -7.709 -4.417 1.00 96.31 128 SER A O 1
ATOM 997 N N . THR A 1 129 ? -1.471 -7.184 -3.741 1.00 96.00 129 THR A N 1
ATOM 998 C CA . THR A 1 129 ? -2.037 -7.039 -5.087 1.00 96.00 129 THR A CA 1
ATOM 999 C C . THR A 1 129 ? -1.247 -6.010 -5.885 1.00 96.00 129 THR A C 1
ATOM 1001 O O . THR A 1 129 ? -0.761 -6.327 -6.964 1.00 96.00 129 THR A O 1
ATOM 1004 N N . PHE A 1 130 ? -1.018 -4.826 -5.311 1.00 95.12 130 PHE A N 1
ATOM 1005 C CA . PHE A 1 130 ? -0.218 -3.777 -5.940 1.00 95.12 130 PHE A CA 1
ATOM 1006 C C . PHE A 1 130 ? 1.206 -4.239 -6.298 1.00 95.12 130 PHE A C 1
ATOM 1008 O O . PHE A 1 130 ? 1.675 -3.991 -7.411 1.00 95.12 130 PHE A O 1
ATOM 1015 N N . LEU A 1 131 ? 1.904 -4.916 -5.379 1.00 94.25 131 LEU A N 1
ATOM 1016 C CA . LEU A 1 131 ? 3.262 -5.401 -5.641 1.00 94.25 131 LEU A CA 1
ATOM 1017 C C . LEU A 1 131 ? 3.311 -6.453 -6.758 1.00 94.25 131 LEU A C 1
ATOM 1019 O O . LEU A 1 131 ? 4.299 -6.516 -7.486 1.00 94.25 131 LEU A O 1
ATOM 1023 N N . HIS A 1 132 ? 2.252 -7.249 -6.899 1.00 92.62 132 HIS A N 1
ATOM 1024 C CA . HIS A 1 132 ? 2.143 -8.310 -7.897 1.00 92.62 132 HIS A CA 1
ATOM 1025 C C . HIS A 1 132 ? 1.635 -7.851 -9.266 1.00 92.62 132 HIS A C 1
ATOM 1027 O O . HIS A 1 132 ? 1.770 -8.609 -10.222 1.00 92.62 132 HIS A O 1
ATOM 1033 N N . SER A 1 133 ? 1.022 -6.672 -9.385 1.00 91.06 133 SER A N 1
ATOM 1034 C CA . SER A 1 133 ? 0.419 -6.209 -10.644 1.00 91.06 133 SER A CA 1
ATOM 1035 C C . SER A 1 133 ? 1.055 -4.941 -11.205 1.00 91.06 133 SER A C 1
ATOM 1037 O O . SER A 1 133 ? 1.154 -4.794 -12.422 1.00 91.06 133 SER A O 1
ATOM 1039 N N . GLU A 1 134 ? 1.458 -4.013 -10.340 1.00 90.94 134 GLU A N 1
ATOM 1040 C CA . GLU A 1 134 ? 1.728 -2.623 -10.723 1.00 90.94 134 GLU A CA 1
ATOM 1041 C C . GLU A 1 134 ? 3.119 -2.142 -10.321 1.00 90.94 134 GLU A C 1
ATOM 1043 O O . GLU A 1 134 ? 3.669 -1.247 -10.967 1.00 90.94 134 GLU A O 1
ATOM 1048 N N . TYR A 1 135 ? 3.713 -2.715 -9.275 1.00 91.06 135 TYR A N 1
ATOM 1049 C CA . TYR A 1 135 ? 5.067 -2.356 -8.878 1.00 91.06 135 TYR A CA 1
ATOM 1050 C C . TYR A 1 135 ? 6.099 -2.987 -9.817 1.00 91.06 135 TYR A C 1
ATOM 1052 O O . TYR A 1 135 ? 6.165 -4.202 -9.968 1.00 91.06 135 TYR A O 1
ATOM 1060 N N . GLY A 1 136 ? 6.967 -2.166 -10.405 1.00 87.94 136 GLY A N 1
ATOM 1061 C CA . GLY A 1 136 ? 8.027 -2.638 -11.314 1.00 87.94 136 GLY A CA 1
ATOM 1062 C C . GLY A 1 136 ? 9.372 -2.029 -10.988 1.00 87.94 136 GLY A C 1
ATOM 1063 O O . GLY A 1 136 ? 10.185 -1.751 -11.871 1.00 87.94 136 GLY A O 1
ATOM 1064 N N . GLY A 1 137 ? 9.600 -1.815 -9.696 1.00 88.69 137 GLY A N 1
ATOM 1065 C CA . GLY A 1 137 ? 10.889 -1.435 -9.156 1.00 88.69 137 GLY A CA 1
ATOM 1066 C C . GLY A 1 137 ? 10.964 0.001 -8.637 1.00 88.69 137 GLY A C 1
ATOM 1067 O O . GLY A 1 137 ? 9.946 0.666 -8.422 1.00 88.69 137 GLY A O 1
ATOM 1068 N N . PRO A 1 138 ? 12.181 0.501 -8.379 1.00 90.38 138 PRO A N 1
ATOM 1069 C CA . PRO A 1 138 ? 12.373 1.668 -7.542 1.00 90.38 138 PRO A CA 1
ATOM 1070 C C . PRO A 1 138 ? 11.778 2.922 -8.177 1.00 90.38 138 PRO A C 1
ATOM 1072 O O . PRO A 1 138 ? 11.943 3.157 -9.374 1.00 90.38 138 PRO A O 1
ATOM 1075 N N . GLY A 1 139 ? 11.118 3.749 -7.370 1.00 91.00 139 GLY A N 1
ATOM 1076 C CA . GLY A 1 139 ? 10.443 4.962 -7.828 1.00 91.00 139 GLY A CA 1
ATOM 1077 C C . GLY A 1 139 ? 9.074 4.730 -8.472 1.00 91.00 139 GLY A C 1
ATOM 1078 O O . GLY A 1 139 ? 8.486 5.687 -8.968 1.00 91.00 139 GLY A O 1
ATOM 1079 N N . THR A 1 140 ? 8.557 3.497 -8.455 1.00 92.50 140 THR A N 1
ATOM 1080 C CA . THR A 1 140 ? 7.238 3.142 -9.018 1.00 92.50 140 THR A CA 1
ATOM 1081 C C . THR A 1 140 ? 6.173 2.913 -7.941 1.00 92.50 140 THR A C 1
ATOM 1083 O O . THR A 1 140 ? 5.054 2.511 -8.240 1.00 92.50 140 THR A O 1
ATOM 1086 N N . LEU A 1 141 ? 6.496 3.210 -6.676 1.00 93.75 141 LEU A N 1
ATOM 1087 C CA . LEU A 1 141 ? 5.555 3.125 -5.561 1.00 93.75 141 LEU A CA 1
ATOM 1088 C C . LEU A 1 141 ? 4.403 4.128 -5.746 1.00 93.75 141 LEU A C 1
ATOM 1090 O O . LEU A 1 141 ? 4.610 5.343 -5.696 1.00 93.75 141 LEU A O 1
ATOM 1094 N N . LEU A 1 142 ? 3.188 3.617 -5.942 1.00 95.06 142 LEU A N 1
ATOM 1095 C CA . LEU A 1 142 ? 1.994 4.432 -6.143 1.00 95.06 142 LEU A CA 1
ATOM 1096 C C . LEU A 1 142 ? 1.345 4.823 -4.817 1.00 95.06 142 LEU A C 1
ATOM 1098 O O . LEU A 1 142 ? 1.459 4.133 -3.809 1.00 95.06 142 LEU A O 1
ATOM 1102 N N . VAL A 1 143 ? 0.623 5.944 -4.832 1.00 95.88 143 VAL A N 1
ATOM 1103 C CA . VAL A 1 143 ? -0.163 6.399 -3.675 1.00 95.88 143 VAL A CA 1
ATOM 1104 C C . VAL A 1 143 ? -1.533 5.718 -3.626 1.00 95.88 143 VAL A C 1
ATOM 1106 O O . VAL A 1 143 ? -2.059 5.523 -2.534 1.00 95.88 143 VAL A O 1
ATOM 1109 N N . LEU A 1 144 ? -2.086 5.338 -4.786 1.00 96.56 144 LEU A N 1
ATOM 1110 C CA . LEU A 1 144 ? -3.435 4.773 -4.911 1.00 96.56 144 LEU A CA 1
ATOM 1111 C C . LEU A 1 144 ? -3.689 3.578 -3.977 1.00 96.56 144 LEU A C 1
ATOM 1113 O O . LEU A 1 144 ? -4.652 3.665 -3.222 1.00 96.56 144 LEU A O 1
ATOM 1117 N N . PRO A 1 145 ? -2.805 2.562 -3.880 1.00 97.00 145 PRO A N 1
ATOM 1118 C CA . PRO A 1 145 ? -3.031 1.432 -2.976 1.00 97.00 145 PRO A CA 1
ATOM 1119 C C . PRO A 1 145 ? -3.245 1.856 -1.518 1.00 97.00 145 PRO A C 1
ATOM 1121 O O . PRO A 1 145 ? -3.993 1.231 -0.778 1.00 97.00 145 PRO A O 1
ATOM 1124 N N . PHE A 1 146 ? -2.613 2.945 -1.077 1.00 97.62 146 PHE A N 1
ATOM 1125 C CA . PHE A 1 146 ? -2.767 3.445 0.289 1.00 97.62 146 PHE A CA 1
ATOM 1126 C C . PHE A 1 146 ? -4.031 4.287 0.485 1.00 97.62 146 PHE A C 1
ATOM 1128 O O . PHE A 1 146 ? -4.519 4.392 1.611 1.00 97.62 146 PHE A O 1
ATOM 1135 N N . VAL A 1 147 ? -4.545 4.904 -0.582 1.00 97.75 147 VAL A N 1
ATOM 1136 C CA . VAL A 1 147 ? -5.875 5.528 -0.573 1.00 97.75 147 VAL A CA 1
ATOM 1137 C C . VAL A 1 147 ? -6.924 4.430 -0.449 1.00 97.75 147 VAL A C 1
ATOM 1139 O O . VAL A 1 147 ? -7.728 4.482 0.476 1.00 97.75 147 VAL A O 1
ATOM 1142 N N . ASP A 1 148 ? -6.805 3.378 -1.259 1.00 97.88 148 ASP A N 1
ATOM 1143 C CA . ASP A 1 148 ? -7.710 2.229 -1.235 1.00 97.88 148 ASP A CA 1
ATOM 1144 C C . ASP A 1 148 ? -7.709 1.539 0.136 1.00 97.88 148 ASP A C 1
ATOM 1146 O O . ASP A 1 148 ? -8.767 1.167 0.636 1.00 97.88 148 ASP A O 1
ATOM 1150 N N . MET A 1 149 ? -6.557 1.442 0.815 1.00 97.94 149 MET A N 1
ATOM 1151 C CA . MET A 1 149 ? -6.502 0.982 2.211 1.00 97.94 149 MET A CA 1
ATOM 1152 C C . MET A 1 149 ? -7.354 1.847 3.145 1.00 97.94 149 MET A C 1
ATOM 1154 O O . MET A 1 149 ? -8.081 1.318 3.981 1.00 97.94 149 MET A O 1
ATOM 1158 N N . ALA A 1 150 ? -7.242 3.174 3.055 1.00 97.31 150 ALA A N 1
ATOM 1159 C CA . ALA A 1 150 ? -7.984 4.068 3.938 1.00 97.31 150 ALA A CA 1
ATOM 1160 C C . ALA A 1 150 ? -9.492 3.997 3.671 1.00 97.31 150 ALA A C 1
ATOM 1162 O O . ALA A 1 150 ? -10.267 3.929 4.628 1.00 97.31 150 ALA A O 1
ATOM 1163 N N . ASP A 1 151 ? -9.878 3.985 2.396 1.00 97.75 151 ASP A N 1
ATOM 1164 C CA . ASP A 1 151 ? -11.272 3.948 1.962 1.00 97.75 151 ASP A CA 1
ATOM 1165 C C . ASP A 1 151 ? -11.911 2.605 2.320 1.00 97.75 151 ASP A C 1
ATOM 1167 O O . ASP A 1 151 ? -12.928 2.592 3.008 1.00 97.75 151 ASP A O 1
ATOM 1171 N N . THR A 1 152 ? -11.254 1.483 2.010 1.00 97.69 152 THR A N 1
ATOM 1172 C CA . THR A 1 152 ? -11.755 0.134 2.331 1.00 97.69 152 THR A CA 1
ATOM 1173 C C . THR A 1 152 ? -11.973 -0.041 3.832 1.00 97.69 152 THR A C 1
ATOM 1175 O O . THR A 1 152 ? -13.011 -0.539 4.264 1.00 97.69 152 THR A O 1
ATOM 1178 N N . LEU A 1 153 ? -11.022 0.405 4.658 1.00 96.62 153 LEU A N 1
ATOM 1179 C CA . LEU A 1 153 ? -11.164 0.325 6.112 1.00 96.62 153 LEU A CA 1
ATOM 1180 C C . LEU A 1 153 ? -12.317 1.193 6.625 1.00 96.62 153 LEU A C 1
ATOM 1182 O O . LEU A 1 153 ? -13.042 0.782 7.529 1.00 96.62 153 LEU A O 1
ATOM 1186 N N . ASN A 1 154 ? -12.493 2.384 6.055 1.00 95.06 154 ASN A N 1
ATOM 1187 C CA . ASN A 1 154 ? -13.560 3.300 6.439 1.00 95.06 154 ASN A CA 1
ATOM 1188 C C . ASN A 1 154 ? -14.943 2.788 6.006 1.00 95.06 154 ASN A C 1
ATOM 1190 O O . ASN A 1 154 ? -15.898 2.883 6.773 1.00 95.06 154 ASN A O 1
ATOM 1194 N N . GLU A 1 155 ? -15.047 2.209 4.811 1.00 96.25 155 GLU A N 1
ATOM 1195 C CA . GLU A 1 155 ? -16.269 1.587 4.291 1.00 96.25 155 GLU A CA 1
ATOM 1196 C C . GLU A 1 155 ? -16.694 0.369 5.116 1.00 96.25 155 GLU A C 1
ATOM 1198 O O . GLU A 1 155 ? -17.884 0.183 5.367 1.00 96.25 155 GLU A O 1
ATOM 1203 N N . GLN A 1 156 ? -15.732 -0.418 5.603 1.00 95.25 156 GLN A N 1
ATOM 1204 C CA . GLN A 1 156 ? -15.988 -1.5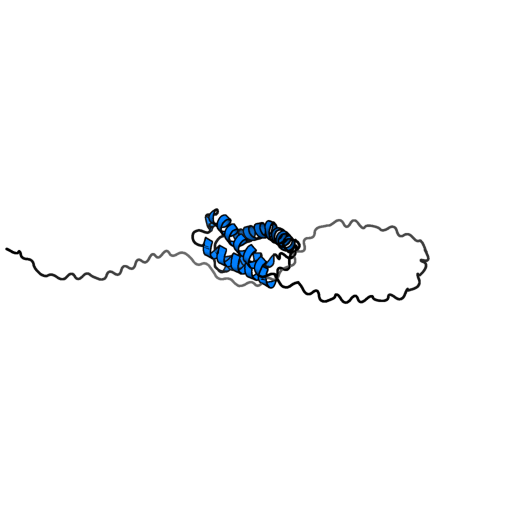52 6.497 1.00 95.25 156 GLN A CA 1
ATOM 1205 C C . GLN A 1 156 ? -16.218 -1.135 7.962 1.00 95.25 156 GLN A C 1
ATOM 1207 O O . GLN A 1 156 ? -16.562 -1.966 8.799 1.00 95.25 156 GLN A O 1
ATOM 1212 N N . GLY A 1 157 ? -16.084 0.157 8.283 1.00 93.44 157 GLY A N 1
ATOM 1213 C CA . GLY A 1 157 ? -16.349 0.698 9.617 1.00 93.44 157 GLY A CA 1
ATOM 1214 C C . GLY A 1 157 ? -15.218 0.490 10.628 1.00 93.44 157 GLY A C 1
ATOM 1215 O O . GLY A 1 157 ? -15.447 0.655 11.829 1.00 93.44 157 GLY A O 1
ATOM 1216 N N . PHE A 1 158 ? -14.001 0.162 10.180 1.00 94.31 158 PHE A N 1
ATOM 1217 C CA . PHE A 1 158 ? -12.857 0.025 11.076 1.00 94.31 158 PHE A CA 1
ATOM 1218 C C . PHE A 1 158 ? -12.379 1.379 11.606 1.00 94.31 158 PHE A C 1
ATOM 1220 O O . PHE A 1 158 ? -12.287 2.368 10.867 1.00 94.31 158 PHE A O 1
ATOM 1227 N N . PRO A 1 159 ? -11.986 1.445 12.887 1.00 91.81 159 PRO A N 1
ATOM 1228 C CA . PRO A 1 159 ? -11.397 2.649 13.441 1.00 91.81 159 PRO A CA 1
ATOM 122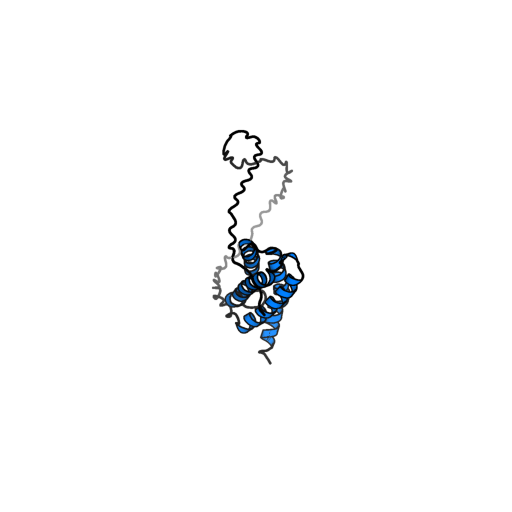9 C C . PRO A 1 159 ? -10.019 2.911 12.821 1.00 91.81 159 PRO A C 1
ATOM 1231 O O . PRO A 1 159 ? -9.220 2.008 12.598 1.00 91.81 159 PRO A O 1
ATOM 1234 N N . GLY A 1 160 ? -9.696 4.184 12.582 1.00 92.12 160 GLY A N 1
ATOM 1235 C CA . GLY A 1 160 ? -8.326 4.596 12.268 1.00 92.12 160 GLY A CA 1
ATOM 1236 C C . GLY A 1 160 ? -7.808 4.244 10.866 1.00 92.12 160 GLY A C 1
ATOM 1237 O O . GLY A 1 160 ? -6.592 4.266 10.679 1.00 92.12 160 GLY A O 1
ATOM 1238 N N . GLY A 1 161 ? -8.672 4.004 9.873 1.00 94.56 161 GLY A N 1
ATOM 1239 C CA . GLY A 1 161 ? -8.274 3.726 8.479 1.00 94.56 161 GLY A CA 1
ATOM 1240 C C . GLY A 1 161 ? -7.190 4.666 7.913 1.00 94.56 161 GLY A C 1
ATOM 1241 O O . GLY A 1 161 ? -6.110 4.199 7.541 1.00 94.56 161 GLY A O 1
ATOM 1242 N N . PRO A 1 162 ? -7.364 6.004 7.965 1.00 95.25 162 PRO A N 1
ATOM 1243 C CA . PRO A 1 162 ? -6.338 6.950 7.509 1.00 95.25 162 PRO A CA 1
ATOM 1244 C C . PRO A 1 162 ? -5.011 6.859 8.278 1.00 95.25 162 PRO A C 1
ATOM 1246 O O . PRO A 1 162 ? -3.945 7.188 7.756 1.00 95.25 162 PRO A O 1
ATOM 1249 N N . ILE A 1 163 ? -5.054 6.440 9.545 1.00 95.12 163 ILE A N 1
ATOM 1250 C CA . ILE A 1 163 ? -3.868 6.284 10.392 1.00 95.12 163 ILE A CA 1
ATOM 1251 C C . ILE A 1 163 ? -3.120 4.998 10.020 1.00 95.12 163 ILE A C 1
ATOM 1253 O O . ILE A 1 163 ? -1.884 5.013 9.988 1.00 95.12 163 ILE A O 1
ATOM 1257 N N . ALA A 1 164 ? -3.843 3.912 9.739 1.00 95.88 164 ALA A N 1
ATOM 1258 C CA . ALA A 1 164 ? -3.282 2.660 9.244 1.00 95.88 164 ALA A CA 1
ATOM 1259 C C . ALA A 1 164 ? -2.613 2.868 7.877 1.00 95.88 164 ALA A C 1
ATOM 1261 O O . ALA A 1 164 ? -1.423 2.580 7.737 1.00 95.88 164 ALA A O 1
ATOM 1262 N N . ALA A 1 165 ? -3.304 3.515 6.934 1.00 97.25 165 ALA A N 1
ATOM 1263 C CA . ALA A 1 165 ? -2.756 3.863 5.624 1.00 97.25 165 ALA A CA 1
ATOM 1264 C C . ALA A 1 165 ? -1.472 4.704 5.728 1.00 97.25 165 ALA A C 1
ATOM 1266 O O . ALA A 1 165 ? -0.469 4.414 5.083 1.00 97.25 165 ALA A O 1
ATOM 1267 N N . ARG A 1 166 ? -1.427 5.707 6.615 1.00 96.38 166 ARG A N 1
ATOM 1268 C CA . ARG A 1 166 ? -0.202 6.498 6.852 1.00 96.38 166 ARG A CA 1
ATOM 1269 C C . ARG A 1 166 ? 0.961 5.663 7.381 1.00 96.38 166 ARG A C 1
ATOM 1271 O O . ARG A 1 166 ? 2.109 5.898 6.997 1.00 96.38 166 ARG A O 1
ATOM 1278 N N . ALA A 1 167 ? 0.684 4.723 8.284 1.00 96.69 167 ALA A N 1
ATOM 1279 C CA . ALA A 1 167 ? 1.703 3.807 8.781 1.00 96.69 167 ALA A CA 1
ATOM 1280 C C . ALA A 1 167 ? 2.235 2.917 7.648 1.00 96.69 167 ALA A C 1
ATOM 1282 O O . ALA A 1 167 ? 3.450 2.731 7.555 1.00 96.69 167 ALA A O 1
ATOM 1283 N N . ALA A 1 168 ? 1.346 2.457 6.766 1.00 97.31 168 ALA A N 1
ATOM 1284 C CA . ALA A 1 168 ? 1.701 1.685 5.586 1.00 97.31 168 ALA A CA 1
ATOM 1285 C C . ALA A 1 168 ? 2.571 2.489 4.604 1.00 97.31 168 ALA A C 1
ATOM 1287 O O . ALA A 1 168 ? 3.659 2.033 4.258 1.00 97.31 168 ALA A O 1
ATOM 1288 N N . ILE A 1 169 ? 2.174 3.722 4.261 1.00 97.62 169 ILE A N 1
ATOM 1289 C CA . ILE A 1 169 ? 2.948 4.633 3.395 1.00 97.62 169 ILE A CA 1
ATOM 1290 C C . ILE A 1 169 ? 4.358 4.832 3.948 1.00 97.62 169 ILE A C 1
ATOM 1292 O O . ILE A 1 169 ? 5.346 4.684 3.231 1.00 97.62 169 ILE A O 1
ATOM 1296 N N . THR A 1 170 ? 4.456 5.151 5.241 1.00 97.25 170 THR A N 1
ATOM 1297 C CA . THR A 1 170 ? 5.744 5.438 5.888 1.00 97.25 170 THR A CA 1
ATOM 1298 C C . THR A 1 170 ? 6.670 4.229 5.831 1.00 97.25 170 THR A C 1
ATOM 1300 O O . THR A 1 170 ? 7.878 4.375 5.658 1.00 97.25 170 THR A O 1
ATOM 1303 N N . TRP A 1 171 ? 6.131 3.023 5.997 1.00 97.81 171 TRP A N 1
ATOM 1304 C CA . TRP A 1 171 ? 6.929 1.814 5.867 1.00 97.81 171 TRP A CA 1
ATOM 1305 C C . TRP A 1 171 ? 7.355 1.586 4.417 1.00 97.81 171 TRP A C 1
ATOM 1307 O O . TRP A 1 171 ? 8.545 1.411 4.162 1.00 97.81 171 TRP A O 1
ATOM 1317 N N . ALA A 1 172 ? 6.419 1.659 3.472 1.00 97.19 172 ALA A N 1
ATOM 1318 C CA . ALA A 1 172 ? 6.687 1.344 2.076 1.00 97.19 172 ALA A CA 1
ATOM 1319 C C . ALA A 1 172 ? 7.752 2.268 1.470 1.00 97.19 172 ALA A C 1
ATOM 1321 O O . ALA A 1 172 ? 8.699 1.801 0.843 1.00 97.19 172 ALA A O 1
ATOM 1322 N N . GLN A 1 173 ? 7.666 3.569 1.759 1.00 96.38 173 GLN A N 1
ATOM 1323 C CA . GLN A 1 173 ? 8.646 4.566 1.317 1.00 96.38 173 GLN A CA 1
ATOM 1324 C C . GLN A 1 173 ? 10.074 4.283 1.805 1.00 96.38 173 GLN A C 1
ATOM 1326 O O . GLN A 1 173 ? 11.036 4.624 1.121 1.00 96.38 173 GLN A O 1
ATOM 1331 N N . ASN A 1 174 ? 10.224 3.683 2.988 1.00 96.81 174 ASN A N 1
ATOM 1332 C CA . ASN A 1 174 ? 11.530 3.455 3.605 1.00 96.81 174 ASN A CA 1
ATOM 1333 C C . ASN A 1 174 ? 12.147 2.092 3.258 1.00 96.81 174 ASN A C 1
ATOM 1335 O O . ASN A 1 174 ? 13.363 1.944 3.393 1.00 96.81 174 ASN A O 1
ATOM 1339 N N . ASN A 1 175 ? 11.337 1.112 2.846 1.00 96.44 175 ASN A N 1
ATOM 1340 C CA . ASN A 1 175 ? 11.775 -0.281 2.705 1.00 96.44 175 ASN A CA 1
ATOM 1341 C C . ASN A 1 175 ? 11.691 -0.783 1.259 1.00 96.44 175 ASN A C 1
ATOM 1343 O O . ASN A 1 175 ? 12.708 -1.213 0.732 1.00 96.44 175 ASN A O 1
ATOM 1347 N N . VAL A 1 176 ? 10.564 -0.613 0.564 1.00 94.81 176 VAL A N 1
ATOM 1348 C CA . VAL A 1 176 ? 10.287 -1.308 -0.713 1.00 94.81 176 VAL A CA 1
ATOM 1349 C C . VAL A 1 176 ? 11.367 -1.051 -1.770 1.00 94.81 176 VAL A C 1
ATOM 1351 O O . VAL A 1 176 ? 11.990 -1.975 -2.288 1.00 94.81 176 VAL A O 1
ATOM 1354 N N . ASP A 1 177 ? 11.673 0.219 -2.041 1.00 93.88 177 ASP A N 1
ATOM 1355 C CA . ASP A 1 177 ? 12.682 0.598 -3.040 1.00 93.88 177 ASP A CA 1
ATOM 1356 C C . ASP A 1 177 ? 14.115 0.238 -2.626 1.00 93.88 177 ASP A C 1
ATOM 1358 O O . ASP A 1 177 ? 15.017 0.132 -3.469 1.00 93.88 177 ASP A O 1
ATOM 1362 N N . LYS A 1 178 ? 14.369 0.154 -1.320 1.00 94.31 178 LYS A N 1
ATOM 1363 C CA . LYS A 1 178 ? 15.671 -0.226 -0.773 1.00 94.31 178 LYS A CA 1
ATOM 1364 C C . LYS A 1 178 ? 15.858 -1.735 -0.919 1.00 94.31 178 LYS A C 1
ATOM 1366 O O . LYS A 1 178 ? 16.875 -2.161 -1.462 1.00 94.31 178 LYS A O 1
ATOM 1371 N N . ASP A 1 179 ? 14.860 -2.504 -0.521 1.00 93.75 179 ASP A N 1
ATOM 1372 C CA . ASP A 1 179 ? 14.873 -3.959 -0.524 1.00 93.75 179 ASP A CA 1
ATOM 1373 C C . ASP A 1 179 ? 14.875 -4.488 -1.962 1.00 93.75 179 ASP A C 1
ATOM 1375 O O . ASP A 1 179 ? 15.651 -5.388 -2.277 1.00 93.75 179 ASP A O 1
ATOM 1379 N N . TRP A 1 180 ? 14.163 -3.836 -2.889 1.00 91.38 180 TRP A N 1
ATOM 1380 C CA . TRP A 1 180 ? 14.265 -4.132 -4.323 1.00 91.38 180 TRP A CA 1
ATOM 1381 C C . TRP A 1 180 ? 15.698 -3.976 -4.849 1.00 91.38 180 TRP A C 1
ATOM 1383 O O . TRP A 1 180 ? 16.206 -4.798 -5.620 1.00 91.38 180 TRP A O 1
ATOM 1393 N N . ARG A 1 181 ? 16.382 -2.897 -4.447 1.00 90.81 181 ARG A N 1
ATOM 1394 C CA . ARG A 1 181 ? 17.776 -2.643 -4.842 1.00 90.81 181 ARG A CA 1
ATOM 1395 C C . ARG A 1 181 ? 18.737 -3.658 -4.243 1.00 90.81 181 ARG A C 1
ATOM 1397 O O . ARG A 1 181 ? 19.788 -3.889 -4.834 1.00 90.81 181 ARG A O 1
ATOM 1404 N N . GLU A 1 182 ? 18.438 -4.199 -3.071 1.00 91.38 182 GLU A N 1
ATOM 1405 C CA . GLU A 1 182 ? 19.227 -5.263 -2.452 1.00 91.38 182 GLU A CA 1
ATOM 1406 C C . GLU A 1 182 ? 18.976 -6.606 -3.141 1.00 91.38 182 GLU A C 1
ATOM 1408 O O . GLU A 1 182 ? 19.947 -7.275 -3.486 1.00 91.38 182 GLU A O 1
ATOM 1413 N N . TRP A 1 183 ? 17.721 -6.924 -3.464 1.00 87.50 183 TRP A N 1
ATOM 1414 C CA . TRP A 1 183 ? 17.322 -8.130 -4.193 1.00 87.50 183 TRP A CA 1
ATOM 1415 C C . TRP A 1 183 ? 18.094 -8.287 -5.509 1.00 87.50 183 TRP A C 1
ATOM 1417 O O . TRP A 1 183 ? 18.819 -9.254 -5.711 1.00 87.50 183 TRP A O 1
ATOM 1427 N N . ASN A 1 184 ? 18.083 -7.247 -6.347 1.00 84.25 184 ASN A N 1
ATOM 1428 C CA . ASN A 1 184 ? 18.737 -7.257 -7.662 1.00 84.25 184 ASN A CA 1
ATOM 1429 C C . ASN A 1 184 ? 20.280 -7.221 -7.620 1.00 84.25 184 ASN A C 1
ATOM 1431 O O . ASN A 1 184 ? 20.936 -7.263 -8.666 1.00 84.25 184 ASN A O 1
ATOM 1435 N N . LYS A 1 185 ? 20.895 -7.081 -6.437 1.00 82.19 185 LYS A N 1
ATOM 1436 C CA . LYS A 1 185 ? 22.352 -7.236 -6.280 1.00 82.19 185 LYS A CA 1
ATOM 1437 C C . LYS A 1 185 ? 22.752 -8.697 -6.096 1.00 82.19 185 LYS A C 1
ATOM 1439 O O . LYS A 1 185 ? 23.896 -9.024 -6.405 1.00 82.19 185 LYS A O 1
ATOM 1444 N N . VAL A 1 186 ? 21.851 -9.542 -5.590 1.00 62.84 186 VAL A N 1
ATOM 1445 C CA . VAL A 1 186 ? 22.128 -10.951 -5.276 1.00 62.84 186 VAL A CA 1
ATOM 1446 C C . VAL A 1 186 ? 22.378 -11.758 -6.553 1.00 62.84 186 VAL A C 1
ATOM 1448 O O . VAL A 1 186 ? 23.280 -12.586 -6.567 1.00 62.84 186 VAL A O 1
ATOM 1451 N N . ASP A 1 187 ? 21.706 -11.417 -7.654 1.00 56.94 187 ASP A N 1
ATOM 1452 C CA . ASP A 1 187 ? 21.826 -12.126 -8.939 1.00 56.94 187 ASP A CA 1
ATOM 1453 C C . ASP A 1 187 ? 23.109 -11.813 -9.733 1.00 56.94 187 ASP A C 1
ATOM 1455 O O . ASP A 1 187 ? 23.339 -12.373 -10.804 1.00 56.94 187 ASP A O 1
ATOM 1459 N N . LYS A 1 188 ? 23.952 -10.889 -9.252 1.00 55.53 188 LYS A N 1
ATOM 1460 C CA . LYS A 1 188 ? 25.174 -10.444 -9.953 1.00 55.53 188 LYS A CA 1
ATOM 1461 C C . LYS A 1 188 ? 26.477 -10.982 -9.355 1.00 55.53 188 LYS A C 1
ATOM 1463 O O . LYS A 1 188 ? 27.538 -10.426 -9.649 1.00 55.53 188 LYS A O 1
ATOM 1468 N N . LYS A 1 189 ? 26.423 -12.020 -8.521 1.00 43.97 189 LYS A N 1
ATOM 1469 C CA . LYS A 1 189 ? 27.602 -12.637 -7.901 1.00 43.97 189 LYS A CA 1
ATOM 1470 C C . LYS A 1 189 ? 27.731 -14.102 -8.287 1.00 43.97 189 LYS A C 1
ATOM 1472 O O . LYS A 1 189 ? 28.888 -14.508 -8.530 1.00 43.97 189 LYS A O 1
#

pLDDT: mean 73.12, std 22.96, range [33.41, 98.06]